Protein AF-A0A255SXJ7-F1 (afdb_monomer_lite)

Structure (mmCIF, N/CA/C/O backbone):
data_AF-A0A255SXJ7-F1
#
_entry.id   AF-A0A255SXJ7-F1
#
loop_
_atom_site.group_PDB
_atom_site.id
_atom_site.type_symbol
_atom_site.label_atom_id
_atom_site.label_alt_id
_atom_site.label_comp_id
_atom_site.label_asym_id
_atom_site.label_entity_id
_atom_site.label_seq_id
_atom_site.pdbx_PDB_ins_code
_atom_site.Cartn_x
_atom_site.Cartn_y
_atom_site.Cartn_z
_atom_site.occupancy
_atom_site.B_iso_or_equiv
_atom_site.auth_seq_id
_atom_site.auth_comp_id
_atom_site.auth_asym_id
_atom_site.auth_atom_id
_atom_site.pdbx_PDB_model_num
ATOM 1 N N . MET A 1 1 ? 4.543 40.334 19.270 1.00 39.47 1 MET A N 1
ATOM 2 C CA . MET A 1 1 ? 4.343 38.876 19.133 1.00 39.47 1 MET A CA 1
ATOM 3 C C . MET A 1 1 ? 3.896 38.627 17.706 1.00 39.47 1 MET A C 1
ATOM 5 O O . MET A 1 1 ? 2.857 39.149 17.328 1.00 39.47 1 MET A O 1
ATOM 9 N N . ALA A 1 2 ? 4.710 37.960 16.890 1.00 36.19 2 ALA A N 1
ATOM 10 C CA . ALA A 1 2 ? 4.327 37.641 15.519 1.00 36.19 2 ALA A CA 1
ATOM 11 C C . ALA A 1 2 ? 3.306 36.494 15.553 1.00 36.19 2 ALA A C 1
ATOM 13 O O . ALA A 1 2 ? 3.630 35.400 16.010 1.00 36.19 2 ALA A O 1
ATOM 14 N N . GLN A 1 3 ? 2.072 36.755 15.119 1.00 40.06 3 GLN A N 1
ATOM 15 C CA . GLN A 1 3 ? 1.114 35.699 14.805 1.00 40.06 3 GLN A CA 1
ATOM 16 C C . GLN A 1 3 ? 1.642 34.953 13.582 1.00 40.06 3 GLN A C 1
ATOM 18 O O . GLN A 1 3 ? 1.650 35.480 12.471 1.00 40.06 3 GLN A O 1
ATOM 23 N N . VAL A 1 4 ? 2.126 33.734 13.801 1.00 39.34 4 VAL A N 1
ATOM 24 C CA . VAL A 1 4 ? 2.419 32.799 12.719 1.00 39.34 4 VAL A CA 1
ATOM 25 C C . VAL A 1 4 ? 1.069 32.348 12.166 1.00 39.34 4 VAL A C 1
ATOM 27 O O . VAL A 1 4 ? 0.399 31.509 12.761 1.00 39.34 4 VAL A O 1
ATOM 30 N N . ASN A 1 5 ? 0.638 32.949 11.057 1.00 45.59 5 ASN A N 1
ATOM 31 C CA . ASN A 1 5 ? -0.471 32.428 10.264 1.00 45.59 5 ASN A CA 1
ATOM 32 C C . ASN A 1 5 ? 0.006 31.126 9.614 1.00 45.59 5 ASN A C 1
ATOM 34 O O . ASN A 1 5 ? 0.666 31.143 8.575 1.00 45.59 5 ASN A O 1
ATOM 38 N N . ILE A 1 6 ? -0.278 29.997 10.259 1.00 55.66 6 ILE A N 1
ATOM 39 C CA . ILE A 1 6 ? -0.079 28.683 9.655 1.00 55.66 6 ILE A CA 1
ATOM 40 C C . ILE A 1 6 ? -1.219 28.503 8.650 1.00 55.66 6 ILE A C 1
ATOM 42 O O . ILE A 1 6 ? -2.338 28.157 9.022 1.00 55.66 6 ILE A O 1
ATOM 46 N N . ASN A 1 7 ? -0.950 28.785 7.376 1.00 72.19 7 ASN A N 1
ATOM 47 C CA . ASN A 1 7 ? -1.835 28.368 6.294 1.00 72.19 7 ASN A CA 1
ATOM 48 C C . ASN A 1 7 ? -1.715 26.848 6.153 1.00 72.19 7 ASN A C 1
ATOM 50 O O . ASN A 1 7 ? -0.791 26.357 5.510 1.00 72.19 7 ASN A O 1
ATOM 54 N N . ILE A 1 8 ? -2.625 26.121 6.797 1.00 78.81 8 ILE A N 1
ATOM 55 C CA . ILE A 1 8 ? -2.770 24.670 6.648 1.00 78.81 8 ILE A CA 1
ATOM 56 C C . ILE A 1 8 ? -3.364 24.401 5.261 1.00 78.81 8 ILE A C 1
ATOM 58 O O . ILE A 1 8 ? -4.295 25.095 4.840 1.00 78.81 8 ILE A O 1
ATOM 62 N N . SER A 1 9 ? -2.827 23.421 4.536 1.00 87.62 9 SER A N 1
ATOM 63 C CA . SER A 1 9 ? -3.387 23.029 3.242 1.00 87.62 9 SER A CA 1
ATOM 64 C C . SER A 1 9 ? -4.771 22.384 3.399 1.00 87.62 9 SER A C 1
ATOM 66 O O . SER A 1 9 ? -5.121 21.844 4.449 1.00 87.62 9 SER A O 1
ATOM 68 N N . GLU A 1 10 ? -5.582 22.421 2.339 1.00 89.75 10 GLU A N 1
ATOM 69 C CA . GLU A 1 10 ? -6.912 21.796 2.362 1.00 89.75 10 GLU A CA 1
ATOM 70 C C . GLU A 1 10 ? -6.824 20.281 2.638 1.00 89.75 10 GLU A C 1
ATOM 72 O O . GLU A 1 10 ? -7.637 19.736 3.380 1.00 89.75 10 GLU A O 1
ATOM 77 N N . GLU A 1 11 ? -5.801 19.615 2.093 1.00 90.12 11 GLU A N 1
ATOM 78 C CA . GLU A 1 11 ? -5.538 18.188 2.317 1.00 90.12 11 GLU A CA 1
ATOM 79 C C . GLU A 1 11 ? -5.205 17.904 3.789 1.00 90.12 11 GLU A C 1
ATOM 81 O O . GLU A 1 11 ? -5.843 17.054 4.408 1.00 90.12 11 GLU A O 1
ATOM 86 N N . GLU A 1 12 ? -4.279 18.665 4.384 1.00 92.75 12 GLU A N 1
ATOM 87 C CA . GLU A 1 12 ? -3.900 18.519 5.798 1.00 92.75 12 GLU A CA 1
ATOM 88 C C . GLU A 1 12 ? -5.087 18.756 6.739 1.00 92.75 12 GLU A C 1
ATOM 90 O O . GLU A 1 12 ? -5.221 18.078 7.761 1.00 92.75 12 GLU A O 1
ATOM 95 N N . TYR A 1 13 ? -5.984 19.685 6.392 1.00 94.06 13 TYR A N 1
ATOM 96 C CA . TYR A 1 13 ? -7.222 19.882 7.139 1.00 94.06 13 TYR A CA 1
ATOM 97 C C . TYR A 1 13 ? -8.085 18.614 7.133 1.00 94.06 13 TYR A C 1
ATOM 99 O O . TYR A 1 13 ? -8.519 18.165 8.198 1.00 94.06 13 TYR A O 1
ATOM 107 N N . TYR A 1 14 ? -8.334 18.017 5.963 1.00 95.88 14 TYR A N 1
ATOM 108 C CA . TYR A 1 14 ? -9.152 16.805 5.879 1.00 95.88 14 TYR A CA 1
ATOM 109 C C . TYR A 1 14 ? -8.479 15.610 6.552 1.00 95.88 14 TYR A C 1
ATOM 111 O O . TYR A 1 14 ? -9.153 14.890 7.291 1.00 95.88 14 TYR A O 1
ATOM 119 N N . LEU A 1 15 ? -7.167 15.442 6.375 1.00 95.62 15 LEU A N 1
ATOM 120 C CA . LEU A 1 15 ? -6.373 14.425 7.060 1.00 95.62 15 LEU A CA 1
ATOM 121 C C . LEU A 1 15 ? -6.550 14.523 8.579 1.00 95.62 15 LEU A C 1
ATOM 123 O O . LEU A 1 15 ? -6.964 13.553 9.213 1.00 95.62 15 LEU A O 1
ATOM 127 N N . SER A 1 16 ? -6.352 15.717 9.143 1.00 95.06 16 SER A N 1
ATOM 128 C CA . SER A 1 16 ? -6.524 15.972 10.576 1.00 95.06 16 SER A CA 1
ATOM 129 C C . SER A 1 16 ? -7.945 15.657 11.063 1.00 95.06 16 SER A C 1
ATOM 131 O O . SER A 1 16 ? -8.131 15.129 12.162 1.00 95.06 16 SER A O 1
ATOM 133 N N . LYS A 1 17 ? -8.974 15.929 10.248 1.00 96.88 17 LYS A N 1
ATOM 134 C CA . LYS A 1 17 ? -10.364 15.600 10.599 1.00 96.88 17 LYS A CA 1
ATOM 135 C C . LYS A 1 17 ? -10.637 14.101 10.613 1.00 96.88 17 LYS A C 1
ATOM 137 O O . LYS A 1 17 ? -11.287 13.635 11.549 1.00 96.88 17 LYS A O 1
ATOM 142 N N . VAL A 1 18 ? -10.152 13.348 9.626 1.00 96.06 18 VAL A N 1
ATOM 143 C CA . VAL A 1 18 ? -10.314 11.883 9.617 1.00 96.06 18 VAL A CA 1
ATOM 144 C C . VAL A 1 18 ? -9.522 11.248 10.757 1.00 96.06 18 VAL A C 1
ATOM 146 O O . VAL A 1 18 ? -10.020 10.347 11.429 1.00 96.06 18 VAL A O 1
ATOM 149 N N . GLU A 1 19 ? -8.321 11.753 11.022 1.00 96.19 19 GLU A N 1
ATOM 150 C CA . GLU A 1 19 ? -7.498 11.321 12.146 1.00 96.19 19 GLU A CA 1
ATOM 151 C C . GLU A 1 19 ? -8.212 11.555 13.488 1.00 96.19 19 GLU A C 1
ATOM 153 O O . GLU A 1 19 ? -8.311 10.628 14.293 1.00 96.19 19 GLU A O 1
ATOM 158 N N . SER A 1 20 ? -8.800 12.740 13.699 1.00 94.44 20 SER A N 1
ATOM 159 C CA . SER A 1 20 ? -9.627 13.017 14.884 1.00 94.44 20 SER A CA 1
ATOM 160 C C . SER A 1 20 ? -10.764 12.008 15.019 1.00 94.44 20 SER A C 1
ATOM 162 O O . SER A 1 20 ? -10.975 11.473 16.103 1.00 94.44 20 SER A O 1
ATOM 164 N N . CYS A 1 21 ? -11.452 11.684 13.918 1.00 95.94 21 CYS A N 1
ATOM 165 C CA . CYS A 1 21 ? -12.527 10.693 13.944 1.00 95.94 21 CYS A CA 1
ATOM 166 C C . CYS A 1 21 ? -12.011 9.300 14.349 1.00 95.94 21 CYS A C 1
ATOM 168 O O . CYS A 1 21 ? -12.691 8.587 15.083 1.00 95.94 21 CYS A O 1
ATOM 170 N N . CYS A 1 22 ? -10.810 8.907 13.911 1.00 94.06 22 CYS A N 1
ATOM 171 C CA . CYS A 1 22 ? -10.194 7.642 14.322 1.00 94.06 22 CYS A CA 1
ATOM 172 C C . CYS A 1 22 ? -9.866 7.634 15.824 1.00 94.06 22 CYS A C 1
ATOM 174 O O . CYS A 1 22 ? -10.093 6.629 16.499 1.00 94.06 22 CYS A O 1
ATOM 176 N N . TYR A 1 23 ? -9.366 8.748 16.368 1.00 90.75 23 TYR A N 1
ATOM 177 C CA . TYR A 1 23 ? -9.108 8.867 17.805 1.00 90.75 23 TYR A CA 1
ATOM 178 C C . TYR A 1 23 ? -10.391 8.838 18.632 1.00 90.75 23 TYR A C 1
ATOM 180 O O . TYR A 1 23 ? -10.439 8.128 19.637 1.00 90.75 23 TYR A O 1
ATOM 188 N N . ASP A 1 24 ? -11.427 9.552 18.198 1.00 90.44 24 ASP A N 1
ATOM 189 C CA . ASP A 1 24 ? -12.731 9.561 18.859 1.00 90.44 24 ASP A CA 1
ATOM 190 C C . ASP A 1 24 ? -13.364 8.168 18.841 1.00 90.44 24 ASP A C 1
ATOM 192 O O . ASP A 1 24 ? -13.856 7.701 19.866 1.00 90.44 24 ASP A O 1
ATOM 196 N N . LEU A 1 25 ? -13.267 7.454 17.713 1.00 91.25 25 LEU A N 1
ATOM 197 C CA . LEU A 1 25 ? -13.711 6.067 17.602 1.00 91.25 25 LEU A CA 1
ATOM 198 C C . LEU A 1 25 ? -12.971 5.151 18.581 1.00 91.25 25 LEU A C 1
ATOM 200 O O . LEU A 1 25 ? -13.611 4.411 19.324 1.00 91.25 25 LEU A O 1
ATOM 204 N N . ARG A 1 26 ? -11.635 5.217 18.622 1.00 87.62 26 ARG A N 1
ATOM 205 C CA . ARG A 1 26 ? -10.829 4.441 19.575 1.00 87.62 26 ARG A CA 1
ATOM 206 C C . ARG A 1 26 ? -11.241 4.741 21.016 1.00 87.62 26 ARG A C 1
ATOM 208 O O . ARG A 1 26 ? -11.421 3.821 21.809 1.00 87.62 26 ARG A O 1
ATOM 215 N N . ASN A 1 27 ? -11.390 6.017 21.359 1.00 84.25 27 ASN A N 1
ATOM 216 C CA . ASN A 1 27 ? -11.753 6.428 22.710 1.00 84.25 27 ASN A CA 1
ATOM 217 C C . ASN A 1 27 ? -13.166 5.961 23.072 1.00 84.25 27 ASN A C 1
ATOM 219 O O . ASN A 1 27 ? -13.357 5.492 24.183 1.00 84.25 27 ASN A O 1
ATOM 223 N N . ALA A 1 28 ? -14.123 6.015 22.144 1.00 84.19 28 ALA A N 1
ATOM 224 C CA . ALA A 1 28 ? -15.479 5.519 22.367 1.00 84.19 28 ALA A CA 1
ATOM 225 C C . ALA A 1 28 ? -15.582 3.991 22.405 1.00 84.19 28 ALA A C 1
ATOM 227 O O . ALA A 1 28 ? -16.479 3.444 23.041 1.00 84.19 28 ALA A O 1
ATOM 228 N N . MET A 1 29 ? -14.649 3.281 21.766 1.00 80.81 29 MET A N 1
ATOM 229 C CA . MET A 1 29 ? -14.505 1.850 21.998 1.00 80.81 29 MET A CA 1
ATOM 230 C C . MET A 1 29 ? -14.054 1.593 23.434 1.00 80.81 29 MET A C 1
ATOM 232 O O . MET A 1 29 ? -14.675 0.768 24.087 1.00 80.81 29 MET A O 1
ATOM 236 N N . ILE A 1 30 ? -13.044 2.318 23.935 1.00 76.81 30 ILE A N 1
ATOM 237 C CA . ILE A 1 30 ? -12.480 2.150 25.287 1.00 76.81 30 ILE A CA 1
ATOM 238 C C . ILE A 1 30 ? -13.451 2.603 26.392 1.00 76.81 30 ILE A C 1
ATOM 240 O O . ILE A 1 30 ? -13.626 1.899 27.387 1.00 76.81 30 ILE A O 1
ATOM 244 N N . ASP A 1 31 ? -14.071 3.770 26.225 1.00 76.12 31 ASP A N 1
ATOM 245 C CA . ASP A 1 31 ? -15.026 4.381 27.146 1.00 76.12 31 ASP A CA 1
ATOM 246 C C . ASP A 1 31 ? -16.434 4.349 26.544 1.00 76.12 31 ASP A C 1
ATOM 248 O O . ASP A 1 31 ? -16.810 5.175 25.711 1.00 76.12 31 ASP A O 1
ATOM 252 N N . LEU A 1 32 ? -17.231 3.395 27.028 1.00 70.12 32 LEU A N 1
ATOM 253 C CA . LEU A 1 32 ? -18.594 3.131 26.565 1.00 70.12 32 LEU A CA 1
ATOM 254 C C . LEU A 1 32 ? -19.583 4.279 26.829 1.00 70.12 32 LEU A C 1
ATOM 256 O O . LEU A 1 32 ? -20.717 4.218 26.354 1.00 70.12 32 LEU A O 1
ATOM 260 N N . SER A 1 33 ? -19.200 5.297 27.608 1.00 75.19 33 SER A N 1
ATOM 261 C CA . SER A 1 33 ? -20.020 6.498 27.802 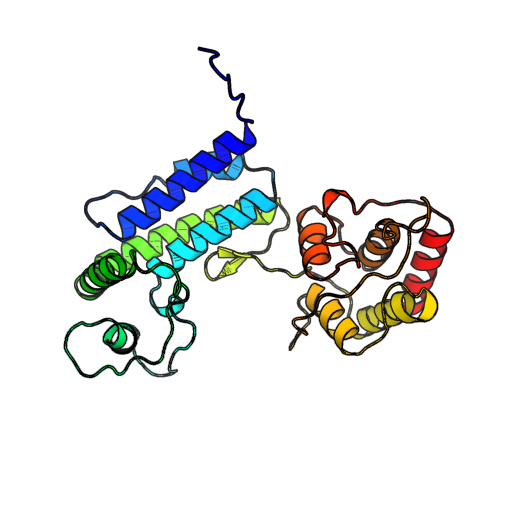1.00 75.19 33 SER A CA 1
ATOM 262 C C . SER A 1 33 ? -19.957 7.456 26.608 1.00 75.19 33 SER A C 1
ATOM 264 O O . SER A 1 33 ? -20.855 8.287 26.428 1.00 75.19 33 SER A O 1
ATOM 266 N N . LEU A 1 34 ? -18.923 7.334 25.772 1.00 80.62 34 LEU A N 1
ATOM 267 C CA . LEU A 1 34 ? -18.724 8.158 24.590 1.00 80.62 34 LEU A CA 1
ATOM 268 C C . LEU A 1 34 ? -19.456 7.567 23.381 1.00 80.62 34 LEU A C 1
ATOM 270 O O . LEU A 1 34 ? -19.680 6.363 23.264 1.00 80.62 34 LEU A O 1
ATOM 274 N N . LYS A 1 35 ? -19.841 8.441 22.449 1.00 86.12 35 LYS A N 1
ATOM 275 C CA . LYS A 1 35 ? -20.533 8.046 21.218 1.00 86.12 35 LYS A CA 1
ATOM 276 C C . LYS A 1 35 ? -19.546 7.827 20.083 1.00 86.12 35 LYS A C 1
ATOM 278 O O . LYS A 1 35 ? -18.540 8.523 19.979 1.00 86.12 35 LYS A O 1
ATOM 283 N N . PHE A 1 36 ? -19.900 6.915 19.186 1.00 88.00 36 PHE A N 1
ATOM 284 C CA . PHE A 1 36 ? -19.198 6.767 17.921 1.00 88.00 36 PHE A CA 1
ATOM 285 C C . PHE A 1 36 ? -19.374 8.001 17.039 1.00 88.00 36 PHE A C 1
ATOM 287 O O . PHE A 1 36 ? -20.466 8.583 17.028 1.00 88.00 36 PHE A O 1
ATOM 294 N N . PRO A 1 37 ? -18.333 8.392 16.282 1.00 92.88 37 PRO A N 1
ATOM 295 C CA . PRO A 1 37 ? -18.502 9.372 15.223 1.00 92.88 37 PRO A CA 1
ATOM 296 C C . PRO A 1 37 ? -19.541 8.884 14.207 1.00 92.88 37 PRO A C 1
ATOM 298 O O . PRO A 1 37 ? -19.803 7.691 14.072 1.00 92.88 37 PRO A O 1
ATOM 301 N N . GLU A 1 38 ? -20.150 9.801 13.467 1.00 92.75 38 GLU A N 1
ATOM 302 C CA . GLU A 1 38 ? -21.081 9.404 12.413 1.00 92.75 38 GLU A CA 1
ATOM 303 C C . GLU A 1 38 ? -20.323 8.874 11.187 1.00 92.75 38 GLU A C 1
ATOM 305 O O . GLU A 1 38 ? -19.352 9.484 10.732 1.00 92.75 38 GLU A O 1
ATOM 310 N N . ILE A 1 39 ? -20.813 7.786 10.582 1.00 93.62 39 ILE A N 1
ATOM 311 C CA . ILE A 1 39 ? -20.247 7.224 9.340 1.00 93.62 39 ILE A CA 1
ATOM 312 C C . ILE A 1 39 ? -20.224 8.268 8.211 1.00 93.62 39 ILE A C 1
ATOM 314 O O . ILE A 1 39 ? -19.245 8.367 7.475 1.00 93.62 39 ILE A O 1
ATOM 318 N N . SER A 1 40 ? -21.261 9.104 8.118 1.00 93.06 40 SER A N 1
ATOM 319 C CA . SER A 1 40 ? -21.360 10.218 7.160 1.00 93.06 40 SER A CA 1
ATOM 320 C C . SER A 1 40 ? -20.225 11.240 7.317 1.00 93.06 40 SER A C 1
ATOM 322 O O . SER A 1 40 ? -19.777 11.846 6.341 1.00 93.06 40 SER A O 1
ATOM 324 N N . THR A 1 41 ? -19.728 11.430 8.543 1.00 94.06 41 THR A N 1
ATOM 325 C CA . THR A 1 41 ? -18.611 12.334 8.834 1.00 94.06 41 THR A CA 1
ATOM 326 C C . THR A 1 41 ? -17.301 11.751 8.315 1.00 94.06 41 THR A C 1
ATOM 328 O O . THR A 1 41 ? -16.543 12.472 7.661 1.00 94.06 41 THR A O 1
ATOM 331 N N . PHE A 1 42 ? -17.068 10.451 8.529 1.00 95.06 42 PHE A N 1
ATOM 332 C CA . PHE A 1 42 ? -15.949 9.737 7.912 1.00 95.06 42 PHE A CA 1
ATOM 333 C C . PHE A 1 42 ? -16.017 9.819 6.386 1.00 95.06 42 PHE A C 1
ATOM 335 O O . PHE A 1 42 ? -15.037 10.210 5.757 1.00 95.06 42 PHE A O 1
ATOM 342 N N . GLU A 1 43 ? -17.178 9.526 5.797 1.00 94.06 43 GLU A N 1
ATOM 343 C CA . GLU A 1 43 ? -17.385 9.554 4.346 1.00 94.06 43 GLU A CA 1
ATOM 344 C C . GLU A 1 43 ? -17.039 10.918 3.751 1.00 94.06 43 GLU A C 1
ATOM 346 O O . GLU A 1 43 ? -16.221 11.007 2.833 1.00 94.06 43 GLU A O 1
ATOM 351 N N . ARG A 1 44 ? -17.585 11.995 4.326 1.00 94.12 44 ARG A N 1
ATOM 352 C CA . ARG A 1 44 ? -17.342 13.365 3.864 1.00 94.12 44 ARG A CA 1
ATOM 353 C C . ARG A 1 44 ? -15.857 13.707 3.792 1.00 94.12 44 ARG A C 1
ATOM 355 O O . ARG A 1 44 ? -15.445 14.355 2.834 1.00 94.12 44 ARG A O 1
ATOM 362 N N . TYR A 1 45 ? -15.078 13.343 4.810 1.00 95.19 45 TYR A N 1
ATOM 363 C CA . TYR A 1 45 ? -13.669 13.727 4.891 1.00 95.19 45 TYR A CA 1
ATOM 364 C C . TYR A 1 45 ? -12.751 12.762 4.140 1.00 95.19 45 TYR A C 1
ATOM 366 O O . TYR A 1 45 ? -11.858 13.214 3.428 1.00 95.19 45 TYR A O 1
ATOM 374 N N . MET A 1 46 ? -13.003 11.453 4.207 1.00 94.44 46 MET A N 1
ATOM 375 C CA . MET A 1 46 ? -12.211 10.467 3.470 1.00 94.44 46 MET A CA 1
ATOM 376 C C . MET A 1 46 ? -12.309 10.656 1.954 1.00 94.44 46 MET A C 1
ATOM 378 O O . MET A 1 46 ? -11.301 10.535 1.266 1.00 94.44 46 MET A O 1
ATOM 382 N N . LEU A 1 47 ? -13.486 11.016 1.427 1.00 93.12 47 LEU A N 1
ATOM 383 C CA . LEU A 1 47 ? -13.667 11.298 -0.004 1.00 93.12 47 LEU A CA 1
ATOM 384 C C . LEU A 1 47 ? -12.878 12.522 -0.494 1.00 93.12 47 LEU A C 1
ATOM 386 O O . LEU A 1 47 ? -12.740 12.723 -1.702 1.00 93.12 47 LEU A O 1
ATOM 390 N N . LYS A 1 48 ? -12.392 13.364 0.421 1.00 93.94 48 LYS A N 1
ATOM 391 C CA . LYS A 1 48 ? -11.590 14.543 0.091 1.00 93.94 48 LYS A CA 1
ATOM 392 C C . LYS A 1 48 ? -10.093 14.262 0.074 1.00 93.94 48 LYS A C 1
ATOM 394 O O . LYS A 1 48 ? -9.377 15.068 -0.513 1.00 93.94 48 LYS A O 1
ATOM 399 N N . LEU A 1 49 ? -9.651 13.132 0.632 1.00 93.00 49 LEU A N 1
ATOM 400 C CA . LEU A 1 49 ? -8.251 12.723 0.600 1.00 93.00 49 LEU A CA 1
ATOM 401 C C . LEU A 1 49 ? -7.834 12.355 -0.828 1.00 93.00 49 LEU A C 1
ATOM 403 O O . LEU A 1 49 ? -8.463 11.547 -1.521 1.00 93.00 49 LEU A O 1
ATOM 407 N N . LYS A 1 50 ? -6.748 12.968 -1.280 1.00 90.75 50 LYS A N 1
ATOM 408 C CA . LYS A 1 50 ? -6.145 12.759 -2.597 1.00 90.75 50 LYS A CA 1
ATOM 409 C C . LYS A 1 50 ? -4.832 12.002 -2.493 1.00 90.75 50 LYS A C 1
ATOM 411 O O . LYS A 1 50 ? -4.539 11.224 -3.403 1.00 90.75 50 LYS A O 1
ATOM 416 N N . SER A 1 51 ? -4.068 12.236 -1.427 1.00 91.25 51 SER A N 1
ATOM 417 C CA . SER A 1 51 ? -2.775 11.603 -1.179 1.00 91.25 51 SER A CA 1
ATOM 418 C C . SER A 1 51 ? -2.952 10.116 -0.868 1.00 91.25 51 SER A C 1
ATOM 420 O O . SER A 1 51 ? -3.672 9.732 0.052 1.00 91.25 51 SER A O 1
ATOM 422 N N . VAL A 1 52 ? -2.264 9.256 -1.626 1.00 91.50 52 VAL A N 1
ATOM 423 C CA . VAL A 1 52 ? -2.231 7.809 -1.346 1.00 91.50 52 VAL A CA 1
ATOM 424 C C . VAL A 1 52 ? -1.611 7.544 0.024 1.00 91.50 52 VAL A C 1
ATOM 426 O O . VAL A 1 52 ? -2.109 6.696 0.756 1.00 91.50 52 VAL A O 1
ATOM 429 N N . ASN A 1 53 ? -0.562 8.282 0.395 1.00 90.75 53 ASN A N 1
ATOM 430 C CA . ASN A 1 53 ? 0.110 8.101 1.682 1.00 90.75 53 ASN A CA 1
ATOM 431 C C . ASN A 1 53 ? -0.819 8.442 2.852 1.00 90.75 53 ASN A C 1
ATOM 433 O O . ASN A 1 53 ? -0.853 7.705 3.834 1.00 90.75 53 ASN A O 1
ATOM 437 N N . ASP A 1 54 ? -1.623 9.494 2.713 1.00 94.06 54 ASP A N 1
ATOM 438 C CA . ASP A 1 54 ? -2.569 9.932 3.741 1.00 94.06 54 ASP A CA 1
ATOM 439 C C . ASP A 1 54 ? -3.685 8.897 3.904 1.00 94.06 54 ASP A C 1
ATOM 441 O O . ASP A 1 54 ? -4.044 8.524 5.019 1.00 94.06 54 ASP A O 1
ATOM 445 N N . ILE A 1 55 ? -4.186 8.351 2.790 1.00 94.81 55 ILE A N 1
ATOM 446 C CA . ILE A 1 55 ? -5.174 7.268 2.811 1.00 94.81 55 ILE A CA 1
ATOM 447 C C . ILE A 1 55 ? -4.591 6.025 3.494 1.00 94.81 55 ILE A C 1
ATOM 449 O O . ILE A 1 55 ? -5.232 5.474 4.386 1.00 94.81 55 ILE A O 1
ATOM 453 N N . VAL A 1 56 ? -3.374 5.603 3.135 1.00 92.94 56 VAL A N 1
ATOM 454 C CA . VAL A 1 56 ? -2.692 4.453 3.759 1.00 92.94 56 VAL A CA 1
ATOM 455 C C . VAL A 1 56 ? -2.478 4.679 5.258 1.00 92.94 56 VAL A C 1
ATOM 457 O O . VAL A 1 56 ? -2.709 3.768 6.055 1.00 92.94 56 VAL A O 1
ATOM 460 N N . TYR A 1 57 ? -2.101 5.893 5.662 1.00 94.25 57 TYR A N 1
ATOM 461 C CA . TYR A 1 57 ? -1.982 6.272 7.069 1.00 94.25 57 TYR A CA 1
ATOM 462 C C . TYR A 1 57 ? -3.314 6.111 7.816 1.00 94.25 57 TYR A C 1
ATOM 464 O O . TYR A 1 57 ? -3.364 5.433 8.846 1.00 94.25 57 TYR A O 1
ATOM 472 N N . ILE A 1 58 ? -4.410 6.647 7.267 1.00 96.50 58 ILE A N 1
ATOM 473 C CA . ILE A 1 58 ? -5.752 6.492 7.843 1.00 96.50 58 ILE A CA 1
ATOM 474 C C . ILE A 1 58 ? -6.168 5.018 7.913 1.00 96.50 58 ILE A C 1
ATOM 476 O O . ILE A 1 58 ? -6.729 4.598 8.925 1.00 96.50 58 ILE A O 1
ATOM 480 N N . MET A 1 59 ? -5.868 4.206 6.893 1.00 96.50 59 MET A N 1
ATOM 481 C CA . MET A 1 59 ? -6.139 2.762 6.932 1.00 96.50 59 MET A CA 1
ATOM 482 C C . MET A 1 59 ? -5.407 2.085 8.093 1.00 96.50 59 MET A C 1
ATOM 484 O O . MET A 1 59 ? -5.991 1.252 8.782 1.00 96.50 59 MET A O 1
ATOM 488 N N . GLY A 1 60 ? -4.173 2.503 8.389 1.00 91.88 60 GLY A N 1
ATOM 489 C CA . GLY A 1 60 ? -3.437 2.058 9.572 1.00 91.88 60 GLY A CA 1
ATOM 490 C C . GLY A 1 60 ? -4.126 2.423 10.894 1.00 91.88 60 GLY A C 1
ATOM 491 O O . GLY A 1 60 ? -4.178 1.597 11.807 1.00 91.88 60 GLY A O 1
ATOM 492 N N . LEU A 1 61 ? -4.702 3.624 11.007 1.00 93.69 61 LEU A N 1
ATOM 493 C CA . LEU A 1 61 ? -5.473 4.028 12.193 1.00 93.69 61 LEU A CA 1
ATOM 494 C C . LEU A 1 61 ? -6.784 3.236 12.330 1.00 93.69 61 LEU A C 1
ATOM 496 O O . LEU A 1 61 ? -7.136 2.801 13.430 1.00 93.69 61 LEU A O 1
ATOM 500 N N . LEU A 1 62 ? -7.485 2.999 11.221 1.00 94.94 62 LEU A N 1
ATOM 501 C CA . LEU A 1 62 ? -8.706 2.194 11.199 1.00 94.94 62 LEU A CA 1
ATOM 502 C C . LEU A 1 62 ? -8.429 0.717 11.487 1.00 94.94 62 LEU A C 1
ATOM 504 O O . LEU A 1 62 ? -9.206 0.097 12.208 1.00 94.94 62 LEU A O 1
ATOM 508 N N . HIS A 1 63 ? -7.304 0.169 11.019 1.00 91.88 63 HIS A N 1
ATOM 509 C CA . HIS A 1 63 ? -6.861 -1.181 11.373 1.00 91.88 63 HIS A CA 1
ATOM 510 C C . HIS A 1 63 ? -6.694 -1.329 12.889 1.00 91.88 63 HIS A C 1
ATOM 512 O O . HIS A 1 63 ? -7.158 -2.306 13.473 1.00 91.88 63 HIS A O 1
ATOM 518 N N . ARG A 1 64 ? -6.114 -0.324 13.559 1.00 85.25 64 ARG A N 1
ATOM 519 C CA . ARG A 1 64 ? -6.008 -0.321 15.028 1.00 85.25 64 ARG A CA 1
ATOM 520 C C . ARG A 1 64 ? -7.387 -0.346 15.688 1.00 85.25 64 ARG A C 1
ATOM 522 O O . ARG A 1 64 ? -7.618 -1.175 16.562 1.00 85.25 64 ARG A O 1
ATOM 529 N N . CYS A 1 65 ? -8.323 0.491 15.234 1.00 88.25 65 CYS A N 1
ATOM 530 C CA . CYS A 1 65 ? -9.711 0.474 15.720 1.00 88.25 65 CYS A CA 1
ATOM 531 C C . CYS A 1 65 ? -10.393 -0.882 15.462 1.00 88.25 65 CYS A C 1
ATOM 533 O O . CYS A 1 65 ? -11.115 -1.403 16.308 1.00 88.25 65 CYS A O 1
ATOM 535 N N . TRP A 1 66 ? -10.122 -1.505 14.316 1.00 89.19 66 TRP A N 1
ATOM 536 C CA . TRP A 1 66 ? -10.639 -2.826 13.982 1.00 89.19 66 TRP A CA 1
ATOM 537 C C . TRP A 1 66 ? -10.099 -3.919 14.913 1.00 89.19 66 TRP A C 1
ATOM 539 O O . TRP A 1 66 ? -10.863 -4.800 15.304 1.00 89.19 66 TRP A O 1
ATOM 549 N N . CYS A 1 67 ? -8.832 -3.844 15.332 1.00 81.12 67 CYS A N 1
ATOM 550 C CA . CYS A 1 67 ? -8.270 -4.742 16.344 1.00 81.12 67 CYS A CA 1
ATOM 551 C C . CYS A 1 67 ? -8.937 -4.565 17.717 1.00 81.12 67 CYS A C 1
ATOM 553 O O . CYS A 1 67 ? -9.110 -5.549 18.432 1.00 81.12 67 CYS A O 1
ATOM 555 N N . PHE A 1 68 ? -9.384 -3.354 18.072 1.00 78.06 68 PHE A N 1
ATOM 556 C CA . PHE A 1 68 ? -10.250 -3.158 19.241 1.00 78.06 68 PHE A CA 1
ATOM 557 C C . PHE A 1 68 ? -11.630 -3.793 19.034 1.00 78.06 68 PHE A C 1
ATOM 559 O O . PHE A 1 68 ? -12.139 -4.451 19.924 1.00 78.06 68 PHE A O 1
ATOM 566 N N . ALA A 1 69 ? -12.244 -3.710 17.856 1.00 79.88 69 ALA A N 1
ATOM 567 C CA . ALA A 1 69 ? -13.496 -4.443 17.621 1.00 79.88 69 ALA A CA 1
ATOM 568 C C . ALA A 1 69 ? -13.307 -5.979 17.611 1.00 79.88 69 ALA A C 1
ATOM 570 O O . ALA A 1 69 ? -14.238 -6.718 17.944 1.00 79.88 69 ALA A O 1
ATOM 571 N N . ASN A 1 70 ? -12.098 -6.449 17.274 1.00 79.25 70 ASN A N 1
ATOM 572 C CA . ASN A 1 70 ? -11.733 -7.856 17.113 1.00 79.25 70 ASN A CA 1
ATOM 573 C C . ASN A 1 70 ? -10.489 -8.203 17.951 1.00 79.25 70 ASN A C 1
ATOM 575 O O . ASN A 1 70 ? -9.400 -8.393 17.396 1.00 79.25 70 ASN A O 1
ATOM 579 N N . PRO A 1 71 ? -10.640 -8.330 19.282 1.00 70.94 71 PRO A N 1
ATOM 580 C CA . PRO A 1 71 ? -9.520 -8.474 20.212 1.00 70.94 71 PRO A CA 1
ATOM 581 C C . PRO A 1 71 ? -8.521 -9.594 19.869 1.00 70.94 71 PRO A C 1
ATOM 583 O O . PRO A 1 71 ? -7.349 -9.528 20.237 1.00 70.94 71 PRO A O 1
ATOM 586 N N . ARG A 1 72 ? -8.970 -10.627 19.142 1.00 70.94 72 ARG A N 1
ATOM 587 C CA . ARG A 1 72 ? -8.138 -11.737 18.660 1.00 70.94 72 ARG A CA 1
ATOM 588 C C . ARG A 1 72 ? -6.917 -11.263 17.854 1.00 70.94 72 ARG A C 1
ATOM 590 O O . ARG A 1 72 ? -5.885 -11.925 17.838 1.00 70.94 72 ARG A O 1
ATOM 597 N N . TYR A 1 73 ? -7.013 -10.116 17.190 1.00 75.00 73 TYR A N 1
ATOM 598 C CA . TYR A 1 73 ? -5.956 -9.595 16.324 1.00 75.00 73 TYR A CA 1
ATOM 599 C C . TYR A 1 73 ? -4.987 -8.633 17.029 1.00 75.00 73 TYR A C 1
ATOM 601 O O . TYR A 1 73 ? -4.029 -8.182 16.396 1.00 75.00 73 TYR A O 1
ATOM 609 N N . LEU A 1 74 ? -5.181 -8.369 18.331 1.00 68.88 74 LEU A N 1
ATOM 610 C CA . LEU A 1 74 ? -4.285 -7.546 19.158 1.00 68.88 74 LEU A CA 1
ATOM 611 C C . LEU A 1 74 ? -2.949 -8.231 19.498 1.00 68.88 74 LEU A C 1
ATOM 613 O O . LEU A 1 74 ? -2.041 -7.563 19.989 1.00 68.88 74 LEU A O 1
ATOM 617 N N . PHE A 1 75 ? -2.804 -9.534 19.246 1.00 67.00 75 PHE A N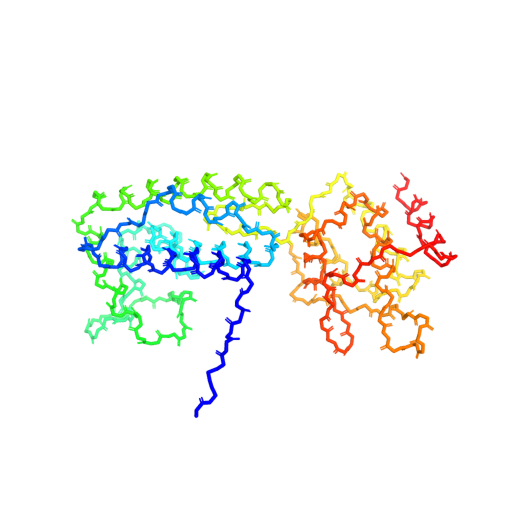 1
ATOM 618 C CA . PHE A 1 75 ? -1.643 -10.327 19.662 1.00 67.00 75 PHE A CA 1
ATOM 619 C C . PHE A 1 75 ? -0.942 -10.985 18.465 1.00 67.00 75 PHE A C 1
ATOM 621 O O . PHE A 1 75 ? -1.595 -11.395 17.504 1.00 67.00 75 PHE A O 1
ATOM 628 N N . ASP A 1 76 ? 0.388 -11.100 18.527 1.00 55.09 76 ASP A N 1
ATOM 629 C CA . ASP A 1 76 ? 1.213 -11.652 17.435 1.00 55.09 76 ASP A CA 1
ATOM 630 C C . ASP A 1 76 ? 1.197 -13.184 17.336 1.00 55.09 76 ASP A C 1
ATOM 632 O O . ASP A 1 76 ? 1.402 -13.743 16.259 1.00 55.09 76 ASP A O 1
ATOM 636 N N . ALA A 1 77 ? 0.931 -13.882 18.442 1.00 55.09 77 ALA A N 1
ATOM 637 C CA . ALA A 1 77 ? 0.917 -15.339 18.499 1.00 55.09 77 ALA A CA 1
ATOM 638 C C . ALA A 1 77 ? -0.355 -15.833 19.193 1.00 55.09 77 ALA A C 1
ATOM 640 O O . ALA A 1 77 ? -0.582 -15.551 20.370 1.00 55.09 77 ALA A O 1
ATOM 641 N N . MET A 1 78 ? -1.167 -16.593 18.456 1.00 60.06 78 MET A N 1
ATOM 642 C CA . MET A 1 78 ? -2.415 -17.170 18.951 1.00 60.06 78 MET A CA 1
ATOM 643 C C . MET A 1 78 ? -2.323 -18.701 18.935 1.00 60.06 78 MET A C 1
ATOM 645 O O . MET A 1 78 ? -2.113 -19.280 17.864 1.00 60.06 78 MET A O 1
ATOM 649 N N . PRO A 1 79 ? -2.509 -19.379 20.081 1.00 57.81 79 PRO A N 1
ATOM 650 C CA . PRO A 1 79 ? -2.847 -20.792 20.117 1.00 57.81 79 PRO A CA 1
ATOM 651 C C . PRO A 1 79 ? -4.059 -21.037 19.217 1.00 57.81 79 PRO A C 1
ATOM 653 O O . PRO A 1 79 ? -5.120 -20.430 19.385 1.00 57.81 79 PRO A O 1
ATOM 656 N N . LYS A 1 80 ? -3.885 -21.916 18.232 1.00 53.78 80 LYS A N 1
ATOM 657 C CA . LYS A 1 80 ? -5.012 -22.520 17.527 1.00 53.78 80 LYS A CA 1
ATOM 658 C C . LYS A 1 80 ? -5.741 -23.363 18.586 1.00 53.78 80 LYS A C 1
ATOM 660 O O . LYS A 1 80 ? -5.076 -23.958 19.424 1.00 53.78 80 LYS A O 1
ATOM 665 N N . ASP A 1 81 ? -7.070 -23.336 18.613 1.00 61.31 81 ASP A N 1
ATOM 666 C CA . ASP A 1 81 ? -7.916 -24.177 19.489 1.00 61.31 81 ASP A CA 1
ATOM 667 C C . ASP A 1 81 ? -8.311 -23.624 20.876 1.00 61.31 81 ASP A C 1
ATOM 669 O O . ASP A 1 81 ? -8.880 -24.358 21.682 1.00 61.31 81 ASP A O 1
ATOM 673 N N . ILE A 1 82 ? -8.122 -22.326 21.154 1.00 62.69 82 ILE A N 1
ATOM 674 C CA . ILE A 1 82 ? -8.696 -21.687 22.357 1.00 62.69 82 ILE A CA 1
ATOM 675 C C . ILE A 1 82 ? -9.839 -20.734 21.960 1.00 62.69 82 ILE A C 1
ATOM 677 O O . ILE A 1 82 ? -9.628 -19.885 21.091 1.00 62.69 82 ILE A O 1
ATOM 681 N N . PRO A 1 83 ? -11.036 -20.830 22.581 1.00 60.84 83 PRO A N 1
ATOM 682 C CA . PRO A 1 83 ? -12.116 -19.866 22.372 1.00 60.84 83 PRO A CA 1
ATOM 683 C C . PRO A 1 83 ? -11.660 -18.436 22.684 1.00 60.84 83 PRO A C 1
ATOM 685 O O . PRO A 1 83 ? -11.010 -18.219 23.708 1.00 60.84 83 PRO A O 1
ATOM 688 N N . ASP A 1 84 ? -12.054 -17.460 21.858 1.00 59.03 84 ASP A N 1
ATOM 689 C CA . ASP A 1 84 ? -11.595 -16.060 21.954 1.00 59.03 84 ASP A CA 1
ATOM 690 C C . ASP A 1 84 ? -11.726 -15.482 23.377 1.00 59.03 84 ASP A C 1
ATOM 692 O O . ASP A 1 84 ? -10.815 -14.817 23.866 1.00 59.03 84 ASP A O 1
ATOM 696 N N . ILE A 1 85 ? -12.809 -15.831 24.082 1.00 61.16 85 ILE A N 1
ATOM 697 C CA . ILE A 1 85 ? -13.090 -15.399 25.461 1.00 61.16 85 ILE A CA 1
ATOM 698 C C . ILE A 1 85 ? -12.017 -15.881 26.452 1.00 61.16 85 ILE A C 1
ATOM 700 O O . ILE A 1 85 ? -11.592 -15.103 27.301 1.00 61.16 85 ILE A O 1
ATOM 704 N N . GLN A 1 86 ? -11.570 -17.138 26.349 1.00 62.00 86 GLN A N 1
ATOM 705 C CA . GLN A 1 86 ? -10.579 -17.733 27.262 1.00 62.00 86 GLN A CA 1
ATOM 706 C C . GLN A 1 86 ? -9.144 -17.392 26.853 1.00 62.00 86 GLN A C 1
ATOM 708 O O . GLN A 1 86 ? -8.245 -17.302 27.689 1.00 62.00 86 GLN A O 1
ATOM 713 N N . LEU A 1 87 ? -8.924 -17.209 25.554 1.00 61.00 87 LEU A N 1
ATOM 714 C CA . LEU A 1 87 ? -7.613 -16.963 24.980 1.00 61.00 87 LEU A CA 1
ATOM 715 C C . LEU A 1 87 ? -7.033 -15.630 25.446 1.00 61.00 87 LEU A C 1
ATOM 717 O O . LEU A 1 87 ? -5.874 -15.546 25.849 1.00 61.00 87 LEU A O 1
ATOM 721 N N . ILE A 1 88 ? -7.853 -14.591 25.448 1.00 60.88 88 ILE A N 1
ATOM 722 C CA . ILE A 1 88 ? -7.401 -13.259 25.829 1.00 60.88 88 ILE A CA 1
ATOM 723 C C . ILE A 1 88 ? -7.183 -13.172 27.343 1.00 60.88 88 ILE A C 1
ATOM 725 O O . ILE A 1 88 ? -6.214 -12.548 27.758 1.00 60.88 88 ILE A O 1
ATOM 729 N N . ASP A 1 89 ? -7.971 -13.865 28.172 1.00 64.06 89 ASP A N 1
ATOM 730 C CA . ASP A 1 89 ? -7.702 -13.959 29.617 1.00 64.06 89 ASP A CA 1
ATOM 731 C C . ASP A 1 89 ? -6.329 -14.589 29.899 1.00 64.06 89 ASP A C 1
ATOM 733 O O . ASP A 1 89 ? -5.573 -14.109 30.749 1.00 64.06 89 ASP A O 1
ATOM 737 N N . ILE A 1 90 ? -5.963 -15.626 29.138 1.00 65.75 90 ILE A N 1
ATOM 738 C CA . ILE A 1 90 ? -4.643 -16.262 29.220 1.00 65.75 90 ILE A CA 1
ATOM 739 C C . ILE A 1 90 ? -3.548 -15.276 28.799 1.00 65.75 90 ILE A C 1
ATOM 741 O O . ILE A 1 90 ? -2.558 -15.132 29.517 1.00 65.75 90 ILE A O 1
ATOM 745 N N . LEU A 1 91 ? -3.718 -14.571 27.680 1.00 63.06 91 LEU A N 1
ATOM 746 C CA . LEU A 1 91 ? -2.731 -13.615 27.166 1.00 63.06 91 LEU A CA 1
ATOM 747 C C . LEU A 1 91 ? -2.557 -12.401 28.088 1.00 63.06 91 LEU A C 1
ATOM 749 O O . LEU A 1 91 ? -1.434 -11.992 28.383 1.00 63.06 91 LEU A O 1
ATOM 753 N N . LEU A 1 92 ? -3.659 -11.882 28.625 1.00 64.00 92 LEU A N 1
ATOM 754 C CA . LEU A 1 92 ? -3.679 -10.730 29.516 1.00 64.00 92 LEU A CA 1
ATOM 755 C C . LEU A 1 92 ? -3.271 -11.065 30.960 1.00 64.00 92 LEU A C 1
ATOM 757 O O . LEU A 1 92 ? -2.911 -10.156 31.710 1.00 64.00 92 LEU A O 1
ATOM 761 N N . SER A 1 93 ? -3.237 -12.348 31.352 1.00 67.19 93 SER A N 1
ATOM 762 C CA . SER A 1 93 ? -2.723 -12.786 32.665 1.00 67.19 93 SER A CA 1
ATOM 763 C C . SER A 1 93 ? -1.277 -12.338 32.930 1.00 67.19 93 SER A C 1
ATOM 765 O O . SER A 1 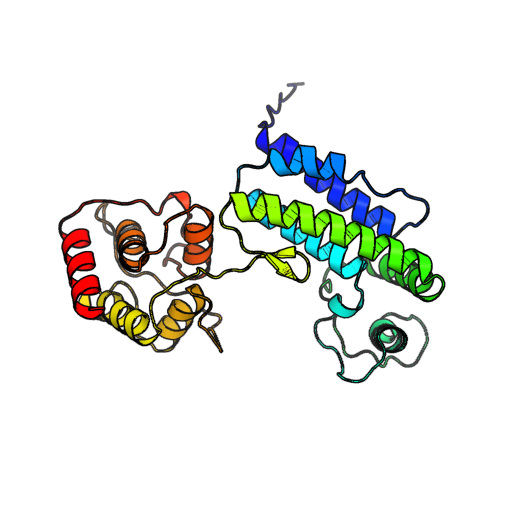93 ? -0.889 -12.166 34.083 1.00 67.19 93 SER A O 1
ATOM 767 N N . LYS A 1 94 ? -0.484 -12.078 31.875 1.00 63.06 94 LYS A N 1
ATOM 768 C CA . LYS A 1 94 ? 0.869 -11.497 31.974 1.00 63.06 94 LYS A CA 1
ATOM 769 C C . LYS A 1 94 ? 0.859 -10.085 32.583 1.00 63.06 94 LYS A C 1
ATOM 771 O O . LYS A 1 94 ? 1.834 -9.705 33.228 1.00 63.06 94 LYS A O 1
ATOM 776 N N . TYR A 1 95 ? -0.226 -9.329 32.398 1.00 61.88 95 TYR A N 1
ATOM 777 C CA . TYR A 1 95 ? -0.375 -7.940 32.850 1.00 61.88 95 TYR A CA 1
ATOM 778 C C . TYR A 1 95 ? -1.181 -7.800 34.150 1.00 61.88 95 TYR A C 1
ATOM 780 O O . TYR A 1 95 ? -1.383 -6.682 34.624 1.00 61.88 95 TYR A O 1
ATOM 788 N N . GLN A 1 96 ? -1.645 -8.904 34.745 1.00 61.97 96 GLN A N 1
ATOM 789 C CA . GLN A 1 96 ? -2.332 -8.854 36.034 1.00 61.97 96 GLN A CA 1
ATOM 790 C C . GLN A 1 96 ? -1.318 -8.668 37.181 1.00 61.97 96 GLN A C 1
ATOM 792 O O . GLN A 1 96 ? -0.274 -9.329 37.189 1.00 61.97 96 GLN A O 1
ATOM 797 N N . PRO A 1 97 ? -1.600 -7.773 38.151 1.00 56.44 97 PRO A N 1
ATOM 798 C CA . PRO A 1 97 ? -0.715 -7.552 39.296 1.00 56.44 97 PRO A CA 1
ATOM 799 C C . PRO A 1 97 ? -0.624 -8.780 40.218 1.00 56.44 97 PRO A C 1
ATOM 801 O O . PRO A 1 97 ? 0.417 -8.989 40.837 1.00 56.44 97 PRO A O 1
ATOM 804 N N . GLU A 1 98 ? -1.661 -9.625 40.249 1.00 56.34 98 GLU A N 1
ATOM 805 C CA . GLU A 1 98 ? -1.770 -10.816 41.099 1.00 56.34 98 GLU A CA 1
ATOM 806 C C . GLU A 1 98 ? -2.238 -12.025 40.261 1.00 56.34 98 GLU A C 1
ATOM 808 O O . GLU A 1 98 ? -3.183 -11.899 39.485 1.00 56.34 98 GLU A O 1
ATOM 813 N N . GLY A 1 99 ? -1.575 -13.188 40.387 1.00 56.12 99 GLY A N 1
ATOM 814 C CA . GLY A 1 99 ? -1.950 -14.441 39.704 1.00 56.12 99 GLY A CA 1
ATOM 815 C C . GLY A 1 99 ? -0.808 -15.179 38.983 1.00 56.12 99 GLY A C 1
ATOM 816 O O . GLY A 1 99 ? 0.305 -14.671 38.834 1.00 56.12 99 GLY A O 1
ATOM 817 N N . VAL A 1 100 ? -1.081 -16.411 38.527 1.00 52.25 100 VAL A N 1
ATOM 818 C CA . VAL A 1 100 ? -0.135 -17.210 37.722 1.00 52.25 100 VAL A CA 1
ATOM 819 C C . VAL A 1 100 ? -0.083 -16.640 36.304 1.00 52.25 100 VAL A C 1
ATOM 821 O O . VAL A 1 100 ? -1.042 -16.767 35.544 1.00 52.25 100 VAL A O 1
ATOM 824 N N . ARG A 1 101 ? 1.049 -16.035 35.938 1.00 57.38 101 ARG A N 1
ATOM 825 C CA . ARG A 1 101 ? 1.294 -15.470 34.603 1.00 57.38 101 ARG A CA 1
ATOM 826 C C . ARG A 1 101 ? 1.458 -16.600 33.586 1.00 57.38 101 ARG A C 1
ATOM 828 O O . ARG A 1 101 ? 2.485 -17.272 33.581 1.00 57.38 101 ARG A O 1
ATOM 835 N N . LYS A 1 102 ? 0.445 -16.824 32.746 1.00 56.34 102 LYS A N 1
ATOM 836 C CA . LYS A 1 102 ? 0.440 -17.886 31.719 1.00 56.34 102 LYS A CA 1
ATOM 837 C C . LYS A 1 102 ? 0.545 -17.353 30.285 1.00 56.34 102 LYS A C 1
ATOM 839 O O . LYS A 1 102 ? 0.738 -18.138 29.363 1.00 56.34 102 LYS A O 1
ATOM 844 N N . GLY A 1 103 ? 0.409 -16.041 30.087 1.00 55.66 103 GLY A N 1
ATOM 845 C CA . GLY A 1 103 ? 0.400 -15.414 28.765 1.00 55.66 103 GLY A CA 1
ATOM 846 C C . GLY A 1 103 ? 1.779 -15.377 28.106 1.00 55.66 103 GLY A C 1
ATOM 847 O O . GLY A 1 103 ? 2.713 -14.801 28.660 1.00 55.66 103 GLY A O 1
ATOM 848 N N . VAL A 1 104 ? 1.887 -15.963 26.909 1.00 54.53 104 VAL A N 1
ATOM 849 C CA . VAL A 1 104 ? 3.110 -15.963 26.077 1.00 54.53 104 VAL A CA 1
ATOM 850 C C . VAL A 1 104 ? 3.014 -14.975 24.905 1.00 54.53 104 VAL A C 1
ATOM 852 O O . VAL A 1 104 ? 4.022 -14.658 24.282 1.00 54.53 104 VAL A O 1
ATOM 855 N N . GLY A 1 105 ? 1.813 -14.473 24.594 1.00 54.06 105 GLY A N 1
ATOM 856 C CA . GLY A 1 105 ? 1.617 -13.517 23.507 1.00 54.06 105 GLY A CA 1
ATOM 857 C C . GLY A 1 105 ? 2.040 -12.106 23.897 1.00 54.06 105 GLY A C 1
ATOM 858 O O . GLY A 1 105 ? 1.814 -11.640 25.015 1.00 54.06 105 GLY A O 1
ATOM 859 N N . VAL A 1 106 ? 2.669 -11.438 22.942 1.00 56.25 106 VAL A N 1
ATOM 860 C CA . VAL A 1 106 ? 3.027 -10.025 22.985 1.00 56.25 106 VAL A CA 1
ATOM 861 C C . VAL A 1 106 ? 1.868 -9.254 22.349 1.00 56.25 106 VAL A C 1
ATOM 863 O O . VAL A 1 106 ? 1.414 -9.615 21.259 1.00 56.25 106 VAL A O 1
ATOM 866 N N . LEU A 1 107 ? 1.332 -8.249 23.054 1.00 58.31 107 LEU A N 1
ATOM 867 C CA . LEU A 1 107 ? 0.442 -7.265 22.432 1.00 58.31 107 LEU A CA 1
ATOM 868 C C . LEU A 1 107 ? 1.218 -6.621 21.280 1.00 58.31 107 LEU A C 1
ATOM 870 O O . LEU A 1 107 ? 2.336 -6.162 21.498 1.00 58.31 107 LEU A O 1
ATOM 874 N N . LYS A 1 108 ? 0.622 -6.523 20.089 1.00 58.69 108 LYS A N 1
ATOM 875 C CA . LYS A 1 108 ? 1.217 -5.800 18.948 1.00 58.69 108 LYS A CA 1
ATOM 876 C C . LYS A 1 108 ? 1.594 -4.354 19.290 1.00 58.69 108 LYS A C 1
ATOM 878 O O . LYS A 1 108 ? 2.445 -3.760 18.640 1.00 58.69 108 LYS A O 1
ATOM 883 N N . GLU A 1 109 ? 0.963 -3.796 20.325 1.00 52.16 109 GLU A N 1
ATOM 884 C CA . GLU A 1 109 ? 1.258 -2.486 20.911 1.00 52.16 109 GLU A CA 1
ATOM 885 C C . GLU A 1 109 ? 2.354 -2.498 21.999 1.00 52.16 109 GLU A C 1
ATOM 887 O O . GLU A 1 109 ? 2.472 -1.508 22.723 1.00 52.16 109 GLU A O 1
ATOM 892 N N . GLU A 1 110 ? 3.155 -3.564 22.180 1.00 46.44 110 GLU A N 1
ATOM 893 C CA . GLU A 1 110 ? 4.262 -3.565 23.156 1.00 46.44 110 GLU A CA 1
ATOM 894 C C . GLU A 1 110 ? 5.333 -2.527 22.774 1.00 46.44 110 GLU A C 1
ATOM 896 O O . GLU A 1 110 ? 6.352 -2.857 22.182 1.00 46.44 110 GLU A O 1
ATOM 901 N N . LEU A 1 111 ? 5.083 -1.268 23.157 1.00 42.97 111 LEU A N 1
ATOM 902 C CA . LEU A 1 111 ? 6.041 -0.210 23.474 1.00 42.97 111 LEU A CA 1
ATOM 903 C C . LEU A 1 111 ? 5.425 0.981 24.252 1.00 42.97 111 LEU A C 1
ATOM 905 O O . LEU A 1 111 ? 6.203 1.742 24.822 1.00 42.97 111 LEU A O 1
ATOM 909 N N . ASP A 1 112 ? 4.095 1.140 24.392 1.00 45.22 112 ASP A N 1
ATOM 910 C CA . ASP A 1 112 ? 3.527 2.297 25.124 1.00 45.22 112 ASP A CA 1
ATOM 911 C C . ASP A 1 112 ? 2.822 1.918 26.444 1.00 45.22 112 ASP A C 1
ATOM 913 O O . ASP A 1 112 ? 1.620 1.658 26.521 1.00 45.22 112 ASP A O 1
ATOM 917 N N . ARG A 1 113 ? 3.606 1.882 27.531 1.00 48.47 113 ARG A N 1
ATOM 918 C CA . ARG A 1 113 ? 3.244 1.375 28.875 1.00 48.47 113 ARG A CA 1
ATOM 919 C C . ARG A 1 113 ? 2.056 2.072 29.578 1.00 48.47 113 ARG A C 1
ATOM 921 O O . ARG A 1 113 ? 1.739 1.682 30.700 1.00 48.47 113 ARG A O 1
ATOM 928 N N . LYS A 1 114 ? 1.382 3.062 28.978 1.00 54.12 114 LYS A N 1
ATOM 929 C CA . LYS A 1 114 ? 0.230 3.765 29.588 1.00 54.12 114 LYS A CA 1
ATOM 930 C C . LYS A 1 114 ? -1.146 3.265 29.132 1.00 54.12 114 LYS A C 1
ATOM 932 O O . LYS A 1 114 ? -2.084 3.329 29.924 1.00 54.12 114 LYS A O 1
ATOM 937 N N . ASN A 1 115 ? -1.280 2.726 27.920 1.00 54.75 115 ASN A N 1
ATOM 938 C CA . ASN A 1 115 ? -2.595 2.342 27.378 1.00 54.75 115 ASN A CA 1
ATOM 939 C C . ASN A 1 115 ? -3.090 0.984 27.897 1.00 54.75 115 ASN A C 1
ATOM 941 O O . ASN A 1 115 ? -4.294 0.745 27.952 1.00 54.75 115 ASN A O 1
ATOM 945 N N . ASN A 1 116 ? -2.187 0.127 28.380 1.00 58.09 116 ASN A N 1
ATOM 946 C CA . ASN A 1 116 ? -2.505 -1.249 28.771 1.00 58.09 116 ASN A CA 1
ATOM 947 C C . ASN A 1 116 ? -3.633 -1.354 29.814 1.00 58.09 116 ASN A C 1
ATOM 949 O O . ASN A 1 116 ? -4.480 -2.230 29.698 1.00 58.09 116 ASN A O 1
ATOM 953 N N . ILE A 1 117 ? -3.701 -0.460 30.808 1.00 62.25 117 ILE A N 1
ATOM 954 C CA . ILE A 1 117 ? -4.743 -0.521 31.856 1.00 62.25 117 ILE A CA 1
ATOM 955 C C . ILE A 1 117 ? -6.136 -0.220 31.283 1.00 62.25 117 ILE A C 1
ATOM 957 O O . ILE A 1 117 ? -7.111 -0.871 31.658 1.00 62.25 117 ILE A O 1
ATOM 961 N N . LEU A 1 118 ? -6.232 0.734 30.356 1.00 63.06 118 LEU A N 1
ATOM 962 C CA . LEU A 1 118 ? -7.498 1.106 29.723 1.00 63.06 118 LEU A CA 1
ATOM 963 C C . LEU A 1 118 ? -7.989 0.007 28.777 1.00 63.06 118 LEU A C 1
ATOM 965 O O . LEU A 1 118 ? -9.164 -0.345 28.811 1.00 63.06 118 LEU A O 1
ATOM 969 N N . ILE A 1 119 ? -7.077 -0.600 28.013 1.00 63.34 119 ILE A N 1
ATOM 970 C CA . ILE A 1 119 ? -7.380 -1.744 27.141 1.00 63.34 119 ILE A CA 1
ATOM 971 C C . ILE A 1 119 ? -7.885 -2.935 27.970 1.00 63.34 119 ILE A C 1
ATOM 973 O O . ILE A 1 119 ? -8.862 -3.583 27.602 1.00 63.34 119 ILE A O 1
ATOM 977 N N . MET A 1 120 ? -7.277 -3.187 29.133 1.00 65.88 120 MET A N 1
ATOM 978 C CA . MET A 1 120 ? -7.724 -4.224 30.072 1.00 65.88 120 MET A CA 1
ATOM 979 C C . MET A 1 120 ? -9.129 -3.954 30.629 1.00 65.88 120 MET A C 1
ATOM 981 O O . MET A 1 120 ? -9.940 -4.875 30.729 1.00 65.88 120 MET A O 1
ATOM 985 N N . ALA A 1 121 ? -9.418 -2.709 31.022 1.00 65.69 121 ALA A N 1
ATOM 986 C CA . ALA A 1 121 ? -10.725 -2.319 31.553 1.00 65.69 121 ALA A CA 1
ATOM 987 C C . ALA A 1 121 ? -11.823 -2.448 30.489 1.00 65.69 121 ALA A C 1
ATOM 989 O O . ALA A 1 121 ? -12.870 -3.045 30.744 1.00 65.69 121 ALA A O 1
ATOM 990 N N . TRP A 1 122 ? -11.536 -1.963 29.283 1.00 70.44 122 TRP A N 1
ATOM 991 C CA . TRP A 1 122 ? -12.392 -2.121 28.120 1.00 70.44 122 TRP A CA 1
ATOM 992 C C . TRP A 1 122 ? -12.690 -3.595 27.820 1.00 70.44 122 TRP A C 1
ATOM 994 O O . TRP A 1 122 ? -13.851 -3.975 27.680 1.00 70.44 122 TRP A O 1
ATOM 1004 N N . TYR A 1 123 ? -11.663 -4.447 27.783 1.00 69.88 123 TYR A N 1
ATOM 1005 C CA . TYR A 1 123 ? -11.837 -5.861 27.457 1.00 69.88 123 TYR A CA 1
ATOM 1006 C C . TYR A 1 123 ? -12.737 -6.587 28.467 1.00 69.88 123 TYR A C 1
ATOM 1008 O O . TYR A 1 123 ? -13.620 -7.356 28.084 1.00 69.88 123 TYR A O 1
ATOM 1016 N N . ARG A 1 124 ? -12.583 -6.291 29.764 1.00 68.94 124 ARG A N 1
ATOM 1017 C CA . ARG A 1 124 ? -13.472 -6.829 30.807 1.00 68.94 124 ARG A CA 1
ATOM 1018 C C . ARG A 1 124 ? -14.926 -6.414 30.579 1.00 68.94 124 ARG A C 1
ATOM 1020 O O . ARG A 1 124 ? -15.823 -7.240 30.731 1.00 68.94 124 ARG A O 1
ATOM 1027 N N . ALA A 1 125 ? -15.165 -5.166 30.177 1.00 67.69 125 ALA A N 1
ATOM 1028 C CA . ALA A 1 125 ? -16.504 -4.694 29.830 1.00 67.69 125 ALA A CA 1
ATOM 1029 C C . ALA A 1 125 ? -17.045 -5.373 28.555 1.00 67.69 125 ALA A C 1
ATOM 1031 O O . ALA A 1 125 ? -18.218 -5.745 28.506 1.00 67.69 125 ALA A O 1
ATOM 1032 N N . TYR A 1 126 ? -16.187 -5.598 27.555 1.00 69.25 126 TYR A N 1
ATOM 1033 C CA . TYR A 1 126 ? -16.515 -6.310 26.318 1.00 69.25 126 TYR A CA 1
ATOM 1034 C C . TYR A 1 126 ? -16.943 -7.763 26.585 1.00 69.25 126 TYR A C 1
ATOM 1036 O O . TYR A 1 126 ? -17.986 -8.191 26.092 1.00 69.25 126 TYR A O 1
ATOM 1044 N N . GLN A 1 127 ? -16.199 -8.506 27.418 1.00 67.94 127 GLN A N 1
ATOM 1045 C CA . GLN A 1 127 ? -16.549 -9.879 27.820 1.00 67.94 127 GLN A CA 1
ATOM 1046 C C . GLN A 1 127 ? -17.892 -9.954 28.552 1.00 67.94 127 GLN A C 1
ATOM 1048 O O . GLN A 1 127 ? -18.661 -10.892 28.350 1.00 67.94 127 GLN A O 1
ATOM 1053 N N . GLN A 1 128 ? -18.177 -8.975 29.411 1.00 67.44 128 GLN A N 1
ATOM 1054 C CA . GLN A 1 128 ? -19.398 -8.958 30.216 1.00 67.44 128 GLN A CA 1
ATOM 1055 C C . GLN A 1 128 ? -20.642 -8.576 29.404 1.00 67.44 128 GLN A C 1
ATOM 1057 O O . GLN A 1 128 ? -21.758 -8.849 29.845 1.00 67.44 128 GLN A O 1
ATOM 1062 N N . ASN A 1 129 ? -20.480 -7.953 28.230 1.00 64.56 129 ASN A N 1
ATOM 1063 C CA . ASN A 1 129 ? -21.584 -7.300 27.533 1.00 64.56 129 ASN A CA 1
ATOM 1064 C C . ASN A 1 129 ? -21.554 -7.543 26.014 1.00 64.56 129 ASN A C 1
ATOM 1066 O O . ASN A 1 129 ? -21.388 -6.622 25.216 1.00 64.56 129 ASN A O 1
ATOM 1070 N N . GLY A 1 130 ? -21.776 -8.794 25.594 1.00 62.91 130 GLY A N 1
ATOM 1071 C CA . GLY A 1 130 ? -21.698 -9.232 24.189 1.00 62.91 130 GLY A CA 1
ATOM 1072 C C . GLY A 1 130 ? -22.534 -8.435 23.168 1.00 62.91 130 GLY A C 1
ATOM 1073 O O . GLY A 1 130 ? -22.231 -8.465 21.981 1.00 62.91 130 GLY A O 1
ATOM 1074 N N . LYS A 1 131 ? -23.539 -7.652 23.588 1.00 61.66 131 LYS A N 1
ATOM 1075 C CA . LYS A 1 131 ? -24.259 -6.713 22.699 1.00 61.66 131 LYS A CA 1
ATOM 1076 C C . LYS A 1 131 ? -23.391 -5.533 22.239 1.00 61.66 131 LYS A C 1
ATOM 1078 O O . LYS A 1 131 ? -23.556 -5.059 21.119 1.00 61.66 131 LYS A O 1
ATOM 1083 N N . VAL A 1 132 ? -22.465 -5.079 23.084 1.00 65.75 132 VAL A N 1
ATOM 1084 C CA . VAL A 1 132 ? -21.517 -3.992 22.786 1.00 65.75 132 VAL A CA 1
ATOM 1085 C C . VAL A 1 132 ? -20.549 -4.429 21.683 1.00 65.75 132 VAL A C 1
ATOM 1087 O O . VAL A 1 132 ? -20.332 -3.697 20.723 1.00 65.75 132 VAL A O 1
ATOM 1090 N N . SER A 1 133 ? -20.074 -5.676 21.748 1.00 70.44 133 SER A N 1
ATOM 1091 C CA . SER A 1 133 ? -19.256 -6.305 20.701 1.00 70.44 133 SER A CA 1
ATOM 1092 C C . SER A 1 133 ? -19.930 -6.290 19.320 1.00 70.44 133 SER A C 1
ATOM 1094 O O . SER A 1 133 ? -19.314 -5.899 18.325 1.00 70.44 133 SER A O 1
ATOM 1096 N N . VAL A 1 134 ? -21.219 -6.644 19.252 1.00 76.62 134 VAL A N 1
ATOM 1097 C CA . VAL A 1 134 ? -21.981 -6.672 17.990 1.00 76.62 134 VAL A CA 1
ATOM 1098 C C . VAL A 1 134 ? -22.149 -5.271 17.394 1.00 76.62 134 VAL A C 1
ATOM 1100 O O . VAL A 1 134 ? -22.025 -5.090 16.184 1.00 76.62 134 VAL A O 1
ATOM 1103 N N . ALA A 1 135 ? -22.390 -4.255 18.226 1.00 79.06 135 ALA A N 1
ATOM 1104 C CA . ALA A 1 135 ? -22.493 -2.876 17.751 1.00 79.06 135 ALA A CA 1
ATOM 1105 C C . ALA A 1 135 ? -21.162 -2.371 17.163 1.00 79.06 135 ALA A C 1
ATOM 1107 O O . ALA A 1 135 ? -21.155 -1.675 16.149 1.00 79.06 135 ALA A O 1
ATOM 1108 N N . PHE A 1 136 ? -20.037 -2.753 17.772 1.00 85.12 136 PHE A N 1
ATOM 1109 C CA . PHE A 1 136 ? -18.702 -2.318 17.355 1.00 85.12 136 PHE A CA 1
ATOM 1110 C C . PHE A 1 136 ? -18.299 -2.950 16.027 1.00 85.12 136 PHE A C 1
ATOM 1112 O O . PHE A 1 136 ? -17.856 -2.255 15.117 1.00 85.12 136 PHE A O 1
ATOM 1119 N N . THR A 1 137 ? -18.503 -4.260 15.905 1.00 82.19 137 THR A N 1
ATOM 1120 C CA . THR A 1 137 ? -18.252 -5.011 14.667 1.00 82.19 137 THR A CA 1
ATOM 1121 C C . THR A 1 137 ? -19.118 -4.488 13.523 1.00 82.19 137 THR A C 1
ATOM 1123 O O . THR A 1 137 ? -18.578 -4.118 12.486 1.00 82.19 137 THR A O 1
ATOM 1126 N N . THR A 1 138 ? -20.422 -4.296 13.754 1.00 88.44 138 THR A N 1
ATOM 1127 C CA . THR A 1 138 ? -21.341 -3.718 12.754 1.00 88.44 138 THR A CA 1
ATOM 1128 C C . THR A 1 138 ? -20.892 -2.329 12.289 1.00 88.44 138 THR A C 1
ATOM 1130 O O . THR A 1 138 ? -20.938 -2.019 11.099 1.00 88.44 138 THR A O 1
ATOM 1133 N N . TYR A 1 139 ? -20.455 -1.473 13.217 1.00 92.31 139 TYR A N 1
ATOM 1134 C CA . TYR A 1 139 ? -19.952 -0.141 12.883 1.00 92.31 139 TYR A CA 1
ATOM 1135 C C . TYR A 1 139 ? -18.663 -0.215 12.045 1.00 92.31 139 TYR A C 1
ATOM 1137 O O . TYR A 1 139 ? -18.527 0.490 11.042 1.00 92.31 139 TYR A O 1
ATOM 1145 N N . MET A 1 140 ? -17.735 -1.106 12.408 1.00 93.25 140 MET A N 1
ATOM 1146 C CA . MET A 1 140 ? -16.501 -1.316 11.647 1.00 93.25 140 MET A CA 1
ATOM 1147 C C . MET A 1 140 ? -16.755 -1.888 10.250 1.00 93.25 140 MET A C 1
ATOM 1149 O O . MET A 1 140 ? -16.066 -1.483 9.318 1.00 93.25 140 MET A O 1
ATOM 1153 N N . ASP A 1 141 ? -17.754 -2.752 10.070 1.00 92.38 141 ASP A N 1
ATOM 1154 C CA . ASP A 1 141 ? -18.130 -3.282 8.752 1.00 92.38 141 ASP A CA 1
ATOM 1155 C C . ASP A 1 141 ? -18.647 -2.174 7.821 1.00 92.38 141 ASP A C 1
ATOM 1157 O O . ASP A 1 141 ? -18.303 -2.125 6.635 1.00 92.38 141 ASP A O 1
ATOM 1161 N N . GLN A 1 142 ? -19.423 -1.227 8.361 1.00 94.38 142 GLN A N 1
ATOM 1162 C CA . GLN A 1 142 ? -19.874 -0.052 7.608 1.00 94.38 142 GLN A CA 1
ATOM 1163 C C . GLN A 1 142 ? -18.697 0.840 7.197 1.00 94.38 142 GLN A C 1
ATOM 1165 O O . GLN A 1 142 ? -18.606 1.242 6.033 1.00 94.38 142 GLN A O 1
ATOM 1170 N N . LEU A 1 143 ? -17.762 1.106 8.118 1.00 95.44 143 LEU A N 1
ATOM 1171 C CA . LEU A 1 143 ? -16.533 1.836 7.796 1.00 95.44 143 LEU A CA 1
ATOM 1172 C C . LEU A 1 143 ? -15.670 1.099 6.774 1.00 95.44 143 LEU A C 1
ATOM 1174 O O . LEU A 1 143 ? -15.080 1.744 5.912 1.00 95.44 143 LEU A O 1
ATOM 1178 N N . TYR A 1 144 ? -15.601 -0.230 6.840 1.00 95.31 144 TYR A N 1
ATOM 1179 C CA . TYR A 1 144 ? -14.822 -1.029 5.900 1.00 95.31 144 TYR A CA 1
ATOM 1180 C C . TYR A 1 144 ? -15.389 -0.908 4.486 1.00 95.31 144 TYR A C 1
ATOM 1182 O O . TYR A 1 144 ? -14.647 -0.623 3.550 1.00 95.31 144 TYR A O 1
ATOM 1190 N N . SER A 1 145 ? -16.714 -0.996 4.335 1.00 93.81 145 SER A N 1
ATOM 1191 C CA . SER A 1 145 ? -17.393 -0.775 3.051 1.00 93.81 145 SER A CA 1
ATOM 1192 C C . SER A 1 145 ? -17.090 0.606 2.456 1.00 93.81 145 SER A C 1
ATOM 1194 O O . SER A 1 145 ? -16.789 0.729 1.265 1.00 93.81 145 SER A O 1
ATOM 1196 N N . LEU A 1 146 ? -17.110 1.653 3.286 1.00 94.25 146 LEU A N 1
ATOM 1197 C CA . LEU A 1 146 ? -16.720 3.004 2.880 1.00 94.25 146 LEU A CA 1
ATOM 1198 C C . LEU A 1 146 ? -15.239 3.072 2.469 1.00 94.25 146 LEU A C 1
ATOM 1200 O O . LEU A 1 146 ? -14.915 3.593 1.400 1.00 94.25 146 LEU A O 1
ATOM 1204 N N . ALA A 1 147 ? -14.345 2.532 3.297 1.00 95.19 147 ALA A N 1
ATOM 1205 C CA . ALA A 1 147 ? -12.909 2.533 3.052 1.00 95.19 147 ALA A CA 1
ATOM 1206 C C . ALA A 1 147 ? -12.545 1.792 1.760 1.00 95.19 147 ALA A C 1
ATOM 1208 O O . ALA A 1 147 ? -11.726 2.292 0.990 1.00 95.19 147 ALA A O 1
ATOM 1209 N N . CYS A 1 148 ? -13.205 0.665 1.470 1.00 94.19 148 CYS A N 1
ATOM 1210 C CA . CYS A 1 148 ? -13.055 -0.066 0.215 1.00 94.19 148 CYS A CA 1
ATOM 1211 C C . CYS A 1 148 ? -13.376 0.807 -1.000 1.00 94.19 148 CYS A C 1
ATOM 1213 O O . CYS A 1 148 ? -12.610 0.797 -1.959 1.00 94.19 148 CYS A O 1
ATOM 1215 N N . LYS A 1 149 ? -14.455 1.601 -0.965 1.00 91.88 149 LYS A N 1
ATOM 1216 C CA . LYS A 1 149 ? -14.811 2.504 -2.077 1.00 91.88 149 LYS A CA 1
ATOM 1217 C C . LYS A 1 149 ? -13.736 3.565 -2.313 1.00 91.88 149 LYS A C 1
ATOM 1219 O O . LYS A 1 149 ? -13.339 3.796 -3.454 1.00 91.88 149 LYS A O 1
ATOM 1224 N N . VAL A 1 150 ? -13.251 4.191 -1.238 1.00 92.62 150 VAL A N 1
ATOM 1225 C CA . VAL A 1 150 ? -12.201 5.221 -1.316 1.00 92.62 150 VAL A CA 1
ATOM 1226 C C . VAL A 1 150 ? -10.896 4.620 -1.837 1.00 92.62 150 VAL A C 1
ATOM 1228 O O . VAL A 1 150 ? -10.314 5.154 -2.778 1.00 92.62 150 VAL A O 1
ATOM 1231 N N . CYS A 1 151 ? -10.475 3.480 -1.290 1.00 93.44 151 CYS A N 1
ATOM 1232 C CA . CYS A 1 151 ? -9.243 2.800 -1.686 1.00 93.44 151 CYS A CA 1
ATOM 1233 C C . CYS A 1 151 ? -9.297 2.297 -3.134 1.00 93.44 151 CYS A C 1
ATOM 1235 O O . CYS A 1 151 ? -8.347 2.517 -3.885 1.00 93.44 151 CYS A O 1
ATOM 1237 N N . TYR A 1 152 ? -10.428 1.726 -3.562 1.00 91.00 152 TYR A N 1
ATOM 1238 C CA . TYR A 1 152 ? -10.628 1.279 -4.943 1.00 91.00 152 TYR A CA 1
ATOM 1239 C C . TYR A 1 152 ? -10.460 2.427 -5.946 1.00 91.00 152 TYR A C 1
ATOM 1241 O O . TYR A 1 152 ? -9.804 2.260 -6.965 1.00 91.00 152 TYR A O 1
ATOM 1249 N N . SER A 1 153 ? -10.955 3.631 -5.628 1.00 89.19 153 SER A N 1
ATOM 1250 C CA . SER A 1 153 ? -10.791 4.813 -6.494 1.00 89.19 153 SER A CA 1
ATOM 1251 C C . SER A 1 153 ? -9.341 5.304 -6.650 1.00 89.19 153 SER A C 1
ATOM 1253 O O . SER A 1 153 ? -9.082 6.232 -7.419 1.00 89.19 153 SER A O 1
ATOM 1255 N N . LYS A 1 154 ? -8.405 4.726 -5.889 1.00 88.81 154 LYS A N 1
ATOM 1256 C CA . LYS A 1 154 ? -6.982 5.083 -5.837 1.00 88.81 154 LYS A CA 1
ATOM 1257 C C . LYS A 1 154 ? -6.063 3.899 -6.146 1.00 88.81 154 LYS A C 1
ATOM 1259 O O . LYS A 1 154 ? -4.869 3.984 -5.857 1.00 88.81 154 LYS A O 1
ATOM 1264 N N . ASP A 1 155 ? -6.615 2.806 -6.672 1.00 88.88 155 ASP A N 1
ATOM 1265 C CA . ASP A 1 155 ? -5.894 1.557 -6.945 1.00 88.88 155 ASP A CA 1
ATOM 1266 C C . ASP A 1 155 ? -5.194 0.988 -5.700 1.00 88.88 155 ASP A C 1
ATOM 1268 O O . ASP A 1 155 ? -4.107 0.409 -5.771 1.00 88.88 155 ASP A O 1
ATOM 1272 N N . ILE A 1 156 ? -5.804 1.186 -4.527 1.00 91.00 156 ILE A N 1
ATOM 1273 C CA . ILE A 1 156 ? -5.357 0.627 -3.251 1.00 91.00 156 ILE A CA 1
ATOM 1274 C C . ILE A 1 156 ? -6.237 -0.582 -2.942 1.00 91.00 156 ILE A C 1
ATOM 1276 O O . ILE A 1 156 ? -7.449 -0.460 -2.756 1.00 91.00 156 ILE A O 1
ATOM 1280 N N . ARG A 1 157 ? -5.622 -1.760 -2.837 1.00 87.81 157 ARG A N 1
ATOM 1281 C CA . ARG A 1 157 ? -6.314 -2.982 -2.425 1.00 87.81 157 ARG A CA 1
ATOM 1282 C C . ARG A 1 157 ? -6.289 -3.104 -0.907 1.00 87.81 157 ARG A C 1
ATOM 1284 O O . ARG A 1 157 ? -5.226 -3.041 -0.292 1.00 87.81 157 ARG A O 1
ATOM 1291 N N . LEU A 1 158 ? -7.461 -3.303 -0.313 1.00 90.19 158 LEU A N 1
ATOM 1292 C CA . LEU A 1 158 ? -7.597 -3.614 1.106 1.00 90.19 158 LEU A CA 1
ATOM 1293 C C . LEU A 1 158 ? -7.819 -5.111 1.297 1.00 90.19 158 LEU A C 1
ATOM 1295 O O . LEU A 1 158 ? -8.658 -5.720 0.638 1.00 90.19 158 LEU A O 1
ATOM 1299 N N . GLN A 1 159 ? -7.079 -5.683 2.233 1.00 87.62 159 GLN A N 1
ATOM 1300 C CA . GLN A 1 159 ? -7.344 -6.978 2.838 1.00 87.62 159 GLN A CA 1
ATOM 1301 C C . GLN A 1 159 ? -8.260 -6.790 4.060 1.00 87.62 159 GLN A C 1
ATOM 1303 O O . GLN A 1 159 ? -8.659 -5.669 4.405 1.00 87.62 159 GLN A O 1
ATOM 1308 N N . ASN A 1 160 ? -8.625 -7.893 4.714 1.00 84.69 160 ASN A N 1
ATOM 1309 C CA . ASN A 1 160 ? -9.473 -7.852 5.903 1.00 84.69 160 ASN A CA 1
ATOM 1310 C C . ASN A 1 160 ? -8.871 -6.962 6.999 1.00 84.69 160 ASN A C 1
ATOM 1312 O O . ASN A 1 160 ? -7.658 -6.929 7.207 1.00 84.69 160 ASN A O 1
ATOM 1316 N N . GLY A 1 161 ? -9.744 -6.245 7.708 1.00 88.56 161 GLY A N 1
ATOM 1317 C CA . GLY A 1 161 ? -9.342 -5.392 8.820 1.00 88.56 161 GLY A CA 1
ATOM 1318 C C . GLY A 1 161 ? -8.580 -4.136 8.405 1.00 88.56 161 GLY A C 1
ATOM 1319 O O . GLY A 1 161 ? -7.759 -3.672 9.179 1.00 88.56 161 GLY A O 1
ATOM 1320 N N . PHE A 1 162 ? -8.851 -3.561 7.229 1.00 93.69 162 PHE A N 1
ATOM 1321 C CA . PHE A 1 162 ? -8.220 -2.320 6.736 1.00 93.69 162 PHE A CA 1
ATOM 1322 C C . PHE A 1 162 ? -6.713 -2.437 6.436 1.00 93.69 162 PHE A C 1
ATOM 1324 O O . PHE A 1 162 ? -6.023 -1.427 6.313 1.00 93.69 162 PHE A O 1
ATOM 1331 N N . VAL A 1 163 ? -6.181 -3.652 6.288 1.00 89.12 163 VAL A N 1
ATOM 1332 C CA . VAL A 1 163 ? -4.771 -3.858 5.924 1.00 89.12 163 VAL A CA 1
ATOM 1333 C C . VAL A 1 163 ? -4.583 -3.554 4.439 1.00 89.12 163 VAL A C 1
ATOM 1335 O O . VAL A 1 163 ? -5.222 -4.171 3.591 1.00 89.12 163 VAL A O 1
ATOM 1338 N N . VAL A 1 164 ? -3.707 -2.608 4.108 1.00 89.19 164 VAL A N 1
ATOM 1339 C CA . VAL A 1 164 ? -3.371 -2.286 2.715 1.00 89.19 164 VAL A CA 1
ATOM 1340 C C . VAL A 1 164 ? -2.475 -3.380 2.138 1.00 89.19 164 VAL A C 1
ATOM 1342 O O . VAL A 1 164 ? -1.470 -3.742 2.745 1.00 89.19 164 VAL A O 1
ATOM 1345 N N . SER A 1 165 ? -2.825 -3.891 0.957 1.00 86.69 165 SER A N 1
ATOM 1346 C CA . SER A 1 165 ? -1.964 -4.810 0.215 1.00 86.69 165 SER A CA 1
ATOM 1347 C C . SER A 1 165 ? -0.759 -4.048 -0.327 1.00 86.69 165 SER A C 1
ATOM 1349 O O . SER A 1 165 ? -0.910 -3.082 -1.075 1.00 86.69 165 SER A O 1
ATOM 1351 N N . ASP A 1 166 ? 0.443 -4.496 0.023 1.00 85.50 166 ASP A N 1
ATOM 1352 C CA . ASP A 1 166 ? 1.694 -3.950 -0.510 1.00 85.50 166 ASP A CA 1
ATOM 1353 C C . ASP A 1 166 ? 2.180 -4.769 -1.713 1.00 85.50 166 ASP A C 1
ATOM 1355 O O . ASP A 1 166 ? 3.356 -5.110 -1.822 1.00 85.50 166 ASP A O 1
ATOM 1359 N N . THR A 1 167 ? 1.245 -5.102 -2.601 1.00 88.56 167 THR A N 1
ATOM 1360 C CA . THR A 1 167 ? 1.463 -5.902 -3.807 1.00 88.56 167 THR A CA 1
ATOM 1361 C C . THR A 1 167 ? 0.764 -5.263 -5.007 1.00 88.56 167 THR A C 1
ATOM 1363 O O . THR A 1 167 ? -0.164 -4.467 -4.859 1.00 88.56 167 THR A O 1
ATOM 1366 N N . ILE A 1 168 ? 1.247 -5.583 -6.202 1.00 90.56 168 ILE A N 1
ATOM 1367 C CA . ILE A 1 168 ? 0.781 -5.094 -7.497 1.00 90.56 168 ILE A CA 1
ATOM 1368 C C . ILE A 1 168 ? 0.181 -6.273 -8.246 1.00 90.56 168 ILE A C 1
ATOM 1370 O O . ILE A 1 168 ? 0.834 -7.293 -8.433 1.00 90.56 168 ILE A O 1
ATOM 1374 N N . GLU A 1 169 ? -1.050 -6.133 -8.718 1.00 85.69 169 GLU A N 1
ATOM 1375 C CA . GLU A 1 169 ? -1.658 -7.177 -9.535 1.00 85.69 169 GLU A CA 1
ATOM 1376 C C . GLU A 1 169 ? -0.977 -7.260 -10.901 1.00 85.69 169 GLU A C 1
ATOM 1378 O O . GLU A 1 169 ? -0.677 -6.252 -11.543 1.00 85.69 169 GLU A O 1
ATOM 1383 N N . THR A 1 170 ? -0.735 -8.484 -11.359 1.00 87.00 170 THR A N 1
ATOM 1384 C CA . THR A 1 170 ? -0.191 -8.736 -12.689 1.00 87.00 170 THR A CA 1
ATOM 1385 C C . THR A 1 170 ? -0.873 -9.926 -13.334 1.00 87.00 170 THR A C 1
ATOM 1387 O O . THR A 1 170 ? -1.253 -10.895 -12.680 1.00 87.00 170 THR A O 1
ATOM 1390 N N . THR A 1 171 ? -1.015 -9.845 -14.651 1.00 87.62 171 THR A N 1
ATOM 1391 C CA . THR A 1 171 ? -1.483 -10.945 -15.497 1.00 87.62 171 THR A CA 1
ATOM 1392 C C . THR A 1 171 ? -0.327 -11.790 -16.030 1.00 87.62 171 THR A C 1
ATOM 1394 O O . THR A 1 171 ? -0.562 -12.806 -16.684 1.00 87.62 171 THR A O 1
ATOM 1397 N N . LEU A 1 172 ? 0.924 -11.383 -15.778 1.00 90.25 172 LEU A N 1
ATOM 1398 C CA . LEU A 1 172 ? 2.100 -12.106 -16.242 1.00 90.25 172 LEU A CA 1
ATOM 1399 C C . LEU A 1 172 ? 2.368 -13.345 -15.372 1.00 90.25 172 LEU A C 1
ATOM 1401 O O . LEU A 1 172 ? 2.474 -13.227 -14.151 1.00 90.25 172 LEU A O 1
ATOM 1405 N N . PRO A 1 173 ? 2.553 -14.527 -15.988 1.00 91.44 173 PRO A N 1
ATOM 1406 C CA . PRO A 1 173 ? 3.036 -15.716 -15.299 1.00 91.44 173 PRO A CA 1
ATOM 1407 C C . PRO A 1 173 ? 4.404 -15.512 -14.630 1.00 91.44 173 PRO A C 1
ATOM 1409 O O . PRO A 1 173 ? 5.241 -14.736 -15.102 1.00 91.44 173 PRO A O 1
ATOM 1412 N N . VAL A 1 174 ? 4.658 -16.277 -13.562 1.00 91.88 174 VAL A N 1
ATOM 1413 C CA . VAL A 1 174 ? 5.903 -16.212 -12.773 1.00 91.88 174 VAL A CA 1
ATOM 1414 C C . VAL A 1 174 ? 7.150 -16.396 -13.643 1.00 91.88 174 VAL A C 1
ATOM 1416 O O . VAL A 1 174 ? 8.131 -15.682 -13.452 1.00 91.88 174 VAL A O 1
ATOM 1419 N N . ASP A 1 175 ? 7.134 -17.301 -14.625 1.00 93.50 175 ASP A N 1
ATOM 1420 C CA . ASP A 1 175 ? 8.282 -17.529 -15.508 1.00 93.50 175 ASP A CA 1
ATOM 1421 C C . ASP A 1 175 ? 8.624 -16.288 -16.348 1.00 93.50 175 ASP A C 1
ATOM 1423 O O . ASP A 1 175 ? 9.802 -15.974 -16.517 1.00 93.50 175 ASP A O 1
ATOM 1427 N N . LYS A 1 176 ? 7.619 -15.525 -16.802 1.00 94.75 176 LYS A N 1
ATOM 1428 C CA . LYS A 1 176 ? 7.828 -14.270 -17.542 1.00 94.75 176 LYS A CA 1
ATOM 1429 C C . LYS A 1 176 ? 8.435 -13.190 -16.650 1.00 94.75 176 LYS A C 1
ATOM 1431 O O . LYS A 1 176 ? 9.372 -12.510 -17.064 1.00 94.75 176 LYS A O 1
ATOM 1436 N N . LEU A 1 177 ? 7.966 -13.075 -15.409 1.00 95.00 177 LEU A N 1
ATOM 1437 C CA . LEU A 1 177 ? 8.543 -12.153 -14.427 1.00 95.00 177 LEU A CA 1
ATOM 1438 C C . LEU A 1 177 ? 10.002 -12.509 -14.115 1.00 95.00 177 LEU A C 1
ATOM 1440 O O . LEU A 1 177 ? 10.862 -11.632 -14.098 1.00 95.00 177 LEU A O 1
ATOM 1444 N N . VAL A 1 178 ? 10.308 -13.797 -13.943 1.00 95.00 178 VAL A N 1
ATOM 1445 C CA . VAL A 1 178 ? 11.680 -14.273 -13.713 1.00 95.00 178 VAL A CA 1
ATOM 1446 C C . VAL A 1 178 ? 12.585 -13.982 -14.915 1.00 95.00 178 VAL A C 1
ATOM 1448 O O . VAL A 1 178 ? 13.710 -13.518 -14.731 1.00 95.00 178 VAL A O 1
ATOM 1451 N N . LYS A 1 179 ? 12.110 -14.192 -16.149 1.00 96.62 179 LYS A N 1
ATOM 1452 C CA . LYS A 1 179 ? 12.873 -13.830 -17.355 1.00 96.62 179 LYS A CA 1
ATOM 1453 C C . LYS A 1 179 ? 13.166 -12.330 -17.404 1.00 96.62 179 LYS A C 1
ATOM 1455 O O . LYS A 1 179 ? 14.312 -11.948 -17.625 1.00 96.62 179 LYS A O 1
ATOM 1460 N N . ALA A 1 180 ? 12.171 -11.486 -17.131 1.00 96.94 180 ALA A N 1
ATOM 1461 C CA . ALA A 1 180 ? 12.367 -10.040 -17.067 1.00 96.94 180 ALA A CA 1
ATOM 1462 C C . ALA A 1 180 ? 13.363 -9.626 -15.973 1.00 96.94 180 ALA A C 1
ATOM 1464 O O . ALA A 1 180 ? 14.213 -8.771 -16.224 1.00 96.94 180 ALA A O 1
ATOM 1465 N N . PHE A 1 181 ? 13.303 -10.266 -14.797 1.00 96.56 181 PHE A N 1
ATOM 1466 C CA . PHE A 1 181 ? 14.279 -10.072 -13.725 1.00 96.56 181 PHE A CA 1
ATOM 1467 C C . PHE A 1 181 ? 15.706 -10.305 -14.212 1.00 96.56 181 PHE A C 1
ATOM 1469 O O . PHE A 1 181 ? 16.570 -9.450 -14.014 1.00 96.56 181 PHE A O 1
ATOM 1476 N N . TYR A 1 182 ? 15.960 -11.418 -14.901 1.00 97.62 182 TYR A N 1
ATOM 1477 C CA . TYR A 1 182 ? 17.294 -11.707 -15.425 1.00 97.62 182 TYR A CA 1
ATOM 1478 C C . TYR A 1 182 ? 17.739 -10.738 -16.521 1.00 97.62 182 TYR A C 1
ATOM 1480 O O . TYR A 1 182 ? 18.922 -10.415 -16.580 1.00 97.62 182 TYR A O 1
ATOM 1488 N N . VAL A 1 183 ? 16.821 -10.200 -17.331 1.00 97.25 183 VAL A N 1
ATOM 1489 C CA . VAL A 1 183 ? 17.167 -9.138 -18.289 1.00 97.25 183 VAL A CA 1
ATOM 1490 C C . VAL A 1 183 ? 17.717 -7.921 -17.551 1.00 97.25 183 VAL A C 1
ATOM 1492 O O . VAL A 1 183 ? 18.873 -7.554 -17.759 1.00 97.25 183 VAL A O 1
ATOM 1495 N N . PHE A 1 184 ? 16.938 -7.296 -16.662 1.00 96.12 184 PHE A N 1
ATOM 1496 C CA . PHE A 1 184 ? 17.392 -6.039 -16.062 1.00 96.12 184 PHE A CA 1
ATOM 1497 C C . PHE A 1 184 ? 18.534 -6.227 -15.053 1.00 96.12 184 PHE A C 1
ATOM 1499 O O . PHE A 1 184 ? 19.368 -5.331 -14.926 1.00 96.12 184 PHE A O 1
ATOM 1506 N N . SER A 1 185 ? 18.613 -7.369 -14.362 1.00 96.19 185 SER A N 1
ATOM 1507 C CA . SER A 1 185 ? 19.702 -7.649 -13.415 1.00 96.19 185 SER A CA 1
ATOM 1508 C C . SER A 1 185 ? 21.002 -8.044 -14.123 1.00 96.19 185 SER A C 1
ATOM 1510 O O . SER A 1 185 ? 22.023 -7.399 -13.910 1.00 96.19 185 SER A O 1
ATOM 1512 N N . GLN A 1 186 ? 20.987 -9.042 -15.014 1.00 94.69 186 GLN A N 1
ATOM 1513 C CA . GLN A 1 186 ? 22.215 -9.588 -15.607 1.00 94.69 186 GLN A CA 1
ATOM 1514 C C . GLN A 1 186 ? 22.675 -8.829 -16.851 1.00 94.69 186 GLN A C 1
ATOM 1516 O O . GLN A 1 186 ? 23.870 -8.591 -17.006 1.00 94.69 186 GLN A O 1
ATOM 1521 N N . GLN A 1 187 ? 21.757 -8.449 -17.746 1.00 92.94 187 GLN A N 1
ATOM 1522 C CA . GLN A 1 187 ? 22.137 -7.794 -19.006 1.00 92.94 187 GLN A CA 1
ATOM 1523 C C . GLN A 1 187 ? 22.354 -6.289 -18.827 1.00 92.94 187 GLN A C 1
ATOM 1525 O O . GLN A 1 187 ? 23.245 -5.714 -19.446 1.00 92.94 187 GLN A O 1
ATOM 1530 N N . PHE A 1 188 ? 21.550 -5.649 -17.971 1.00 92.31 188 PHE A N 1
ATOM 1531 C CA . PHE A 1 188 ? 21.598 -4.198 -17.755 1.00 92.31 188 PHE A CA 1
ATOM 1532 C C . PHE A 1 188 ? 22.213 -3.787 -16.415 1.00 92.31 188 PHE A C 1
ATOM 1534 O O . PHE A 1 188 ? 22.357 -2.588 -16.175 1.00 92.31 188 PHE A O 1
ATOM 1541 N N . GLY A 1 189 ? 22.570 -4.737 -15.543 1.00 91.38 189 GLY A N 1
ATOM 1542 C CA . GLY A 1 189 ? 23.236 -4.447 -14.271 1.00 91.38 189 GLY A CA 1
ATOM 1543 C C . GLY A 1 189 ? 22.418 -3.562 -13.328 1.00 91.38 189 GLY A C 1
ATOM 1544 O O . GLY A 1 189 ? 22.994 -2.824 -12.534 1.00 91.38 189 GLY A O 1
ATOM 1545 N N . CYS A 1 190 ? 21.083 -3.572 -13.434 1.00 93.06 190 CYS A N 1
ATOM 1546 C CA . CYS A 1 190 ? 20.230 -2.687 -12.640 1.00 93.06 190 CYS A CA 1
ATOM 1547 C C . CYS A 1 190 ? 20.168 -3.081 -11.160 1.00 93.06 190 CYS A C 1
ATOM 1549 O O . CYS A 1 190 ? 19.878 -2.232 -10.321 1.00 93.06 190 CYS A O 1
ATOM 1551 N N . CYS A 1 191 ? 20.444 -4.343 -10.841 1.00 93.38 191 CYS A N 1
ATOM 1552 C CA . CYS A 1 191 ? 20.618 -4.869 -9.492 1.00 93.38 191 CYS A CA 1
ATOM 1553 C C . CYS A 1 191 ? 21.423 -6.174 -9.559 1.00 93.38 191 CYS A C 1
ATOM 1555 O O . CYS A 1 191 ? 21.597 -6.742 -10.640 1.00 93.38 191 CYS A O 1
ATOM 1557 N N . ASP A 1 192 ? 21.872 -6.676 -8.410 1.00 93.62 192 ASP A N 1
ATOM 1558 C CA . ASP A 1 192 ? 22.475 -8.009 -8.335 1.00 93.62 192 ASP A CA 1
ATOM 1559 C C . ASP A 1 192 ? 21.451 -9.109 -8.683 1.00 93.62 192 ASP A C 1
ATOM 1561 O O . ASP A 1 192 ? 20.266 -9.002 -8.351 1.00 93.62 192 ASP A O 1
ATOM 1565 N N . ALA A 1 193 ? 21.916 -10.171 -9.342 1.00 92.94 193 ALA A N 1
ATOM 1566 C CA . ALA A 1 193 ? 21.093 -11.271 -9.849 1.00 92.94 193 ALA A CA 1
ATOM 1567 C C . ALA A 1 193 ? 20.928 -12.424 -8.838 1.00 92.94 193 ALA A C 1
ATOM 1569 O O . ALA A 1 193 ? 20.690 -13.570 -9.233 1.00 92.94 193 ALA A O 1
ATOM 1570 N N . SER A 1 194 ? 21.068 -12.136 -7.541 1.00 92.88 194 SER A N 1
ATOM 1571 C CA . SER A 1 194 ? 20.878 -13.099 -6.457 1.00 92.88 194 SER A CA 1
ATOM 1572 C C . SER A 1 194 ? 19.445 -13.619 -6.362 1.00 92.88 194 SER A C 1
ATOM 1574 O O . SER A 1 194 ? 18.470 -12.976 -6.761 1.00 92.88 194 SER A O 1
ATOM 1576 N N . GLU A 1 195 ? 19.321 -14.811 -5.778 1.00 90.69 195 GLU A N 1
ATOM 1577 C CA . GLU A 1 195 ? 18.028 -15.424 -5.492 1.00 90.69 195 GLU A CA 1
ATOM 1578 C C . GLU A 1 195 ? 17.168 -14.557 -4.561 1.00 90.69 195 GLU A C 1
ATOM 1580 O O . GLU A 1 195 ? 15.971 -14.422 -4.809 1.00 90.69 195 GLU A O 1
ATOM 1585 N N . ASP A 1 196 ? 17.775 -13.899 -3.571 1.00 90.81 196 ASP A N 1
ATOM 1586 C CA . ASP A 1 196 ? 17.078 -12.982 -2.664 1.00 90.81 196 ASP A CA 1
ATOM 1587 C C . ASP A 1 196 ? 16.411 -11.829 -3.425 1.00 90.81 196 ASP A C 1
ATOM 1589 O O . ASP A 1 196 ? 15.213 -11.600 -3.264 1.00 90.81 196 ASP A O 1
ATOM 1593 N N . ASN A 1 197 ? 17.144 -11.150 -4.317 1.00 93.00 197 ASN A N 1
ATOM 1594 C CA . ASN A 1 197 ? 16.589 -10.063 -5.128 1.00 93.00 197 ASN A CA 1
ATOM 1595 C C . ASN A 1 197 ? 15.480 -10.552 -6.062 1.00 93.00 197 ASN A C 1
ATOM 1597 O O . ASN A 1 197 ? 14.491 -9.849 -6.267 1.00 93.00 197 ASN A O 1
ATOM 1601 N N . ARG A 1 198 ? 15.612 -11.767 -6.602 1.00 92.69 198 ARG A N 1
ATOM 1602 C CA . ARG A 1 198 ? 14.563 -12.390 -7.415 1.00 92.69 198 ARG A CA 1
ATOM 1603 C C . ARG A 1 198 ? 13.295 -12.627 -6.594 1.00 92.69 198 ARG A C 1
ATOM 1605 O O . ARG A 1 198 ? 12.206 -12.311 -7.066 1.00 92.69 198 ARG A O 1
ATOM 1612 N N . LEU A 1 199 ? 13.415 -13.163 -5.378 1.00 90.88 199 LEU A N 1
ATOM 1613 C CA . LEU A 1 199 ? 12.275 -13.409 -4.489 1.00 90.88 199 LEU A CA 1
ATOM 1614 C C . LEU A 1 199 ? 11.611 -12.100 -4.041 1.00 90.88 199 LEU A C 1
ATOM 1616 O O . LEU A 1 199 ? 10.385 -12.004 -4.089 1.00 90.88 199 LEU A O 1
ATOM 1620 N N . THR A 1 200 ? 12.396 -11.078 -3.684 1.00 91.50 200 THR A N 1
ATOM 1621 C CA . THR A 1 200 ? 11.885 -9.733 -3.365 1.00 91.50 200 THR A CA 1
ATOM 1622 C C . THR A 1 200 ? 11.213 -9.081 -4.576 1.00 91.50 200 THR A C 1
ATOM 1624 O O . THR A 1 200 ? 10.190 -8.420 -4.441 1.00 91.50 200 THR A O 1
ATOM 1627 N N . PHE A 1 201 ? 11.728 -9.285 -5.790 1.00 93.56 201 PHE A N 1
ATOM 1628 C CA . PHE A 1 201 ? 11.085 -8.776 -7.002 1.00 93.56 201 PHE A CA 1
ATOM 1629 C C . PHE A 1 201 ? 9.726 -9.446 -7.237 1.00 93.56 201 PHE A C 1
ATOM 1631 O O . PHE A 1 201 ? 8.740 -8.768 -7.515 1.00 93.56 201 PHE A O 1
ATOM 1638 N N . LEU A 1 202 ? 9.646 -10.770 -7.080 1.00 91.94 202 LEU A N 1
ATOM 1639 C CA . LEU A 1 202 ? 8.389 -11.507 -7.224 1.00 91.94 202 LEU A CA 1
ATOM 1640 C C . LEU A 1 202 ? 7.366 -11.147 -6.136 1.00 91.94 202 LEU A C 1
ATOM 1642 O O . LEU A 1 202 ? 6.164 -11.176 -6.404 1.00 91.94 202 LEU A O 1
ATOM 1646 N N . SER A 1 203 ? 7.811 -10.760 -4.934 1.00 89.81 203 SER A N 1
ATOM 1647 C CA . SER A 1 203 ? 6.902 -10.326 -3.865 1.00 89.81 203 SER A CA 1
ATOM 1648 C C . SER A 1 203 ? 6.205 -9.008 -4.142 1.00 89.81 203 SER A C 1
ATOM 1650 O O . SER A 1 203 ? 5.159 -8.756 -3.552 1.00 89.81 203 SER A O 1
ATOM 1652 N N . ILE A 1 204 ? 6.709 -8.211 -5.086 1.00 92.38 204 ILE A N 1
ATOM 1653 C CA . ILE A 1 204 ? 6.015 -7.011 -5.552 1.00 92.38 204 ILE A CA 1
ATOM 1654 C C . ILE A 1 204 ? 4.674 -7.378 -6.207 1.00 92.38 204 ILE A C 1
ATOM 1656 O O . ILE A 1 204 ? 3.770 -6.556 -6.178 1.00 92.38 204 ILE A O 1
ATOM 1660 N N . PHE A 1 205 ? 4.499 -8.591 -6.750 1.00 89.75 205 PHE A N 1
ATOM 1661 C CA . PHE A 1 205 ? 3.392 -8.935 -7.656 1.00 89.75 205 PHE A CA 1
ATOM 1662 C C . PHE A 1 205 ? 2.250 -9.793 -7.072 1.00 89.75 205 PHE A C 1
ATOM 1664 O O . PHE A 1 205 ? 1.481 -10.376 -7.827 1.00 89.75 205 PHE A O 1
ATOM 1671 N N . ASP A 1 206 ? 2.134 -9.922 -5.746 1.00 77.12 206 ASP A N 1
ATOM 1672 C CA . ASP A 1 206 ? 1.146 -10.816 -5.086 1.00 77.12 206 ASP A CA 1
ATOM 1673 C C . ASP A 1 206 ? 1.362 -12.316 -5.387 1.00 77.12 206 ASP A C 1
ATOM 1675 O O . ASP A 1 206 ? 0.489 -13.149 -5.162 1.00 77.12 206 ASP A O 1
ATOM 1679 N N . LEU A 1 207 ? 2.549 -12.678 -5.890 1.00 70.88 207 LEU A N 1
ATOM 1680 C CA . LEU A 1 207 ? 2.901 -14.042 -6.311 1.00 70.88 207 LEU A CA 1
ATOM 1681 C C . LEU A 1 207 ? 3.877 -14.745 -5.351 1.00 70.88 207 LEU A C 1
ATOM 1683 O O . LEU A 1 207 ? 4.278 -15.883 -5.601 1.00 70.88 207 LEU A O 1
ATOM 1687 N N . ALA A 1 208 ? 4.296 -14.091 -4.261 1.00 60.22 208 ALA A N 1
ATOM 1688 C CA . ALA A 1 208 ? 5.317 -14.633 -3.367 1.00 60.22 208 ALA A CA 1
ATOM 1689 C C . ALA A 1 208 ? 4.738 -15.479 -2.230 1.00 60.22 208 ALA A C 1
ATOM 1691 O O . ALA A 1 208 ? 3.919 -15.023 -1.437 1.00 60.22 208 ALA A O 1
ATOM 1692 N N . VAL A 1 209 ? 5.276 -16.693 -2.097 1.00 56.06 209 VAL A N 1
ATOM 1693 C CA . VAL A 1 209 ? 5.015 -17.586 -0.959 1.00 56.06 209 VAL A CA 1
ATOM 1694 C C . VAL A 1 209 ? 6.004 -17.331 0.197 1.00 56.06 209 VAL A C 1
ATOM 1696 O O . VAL A 1 209 ? 5.678 -17.654 1.332 1.00 56.06 209 VAL A O 1
ATOM 1699 N N . CYS A 1 210 ? 7.164 -16.691 -0.039 1.00 54.88 210 CYS A N 1
ATOM 1700 C CA . CYS A 1 210 ? 8.145 -16.253 0.977 1.00 54.88 210 CYS A CA 1
ATOM 1701 C C . CYS A 1 210 ? 9.050 -15.133 0.410 1.00 54.88 210 CYS A C 1
ATOM 1703 O O . CYS A 1 210 ? 9.992 -15.420 -0.325 1.00 54.88 210 CYS A O 1
ATOM 1705 N N . ALA A 1 211 ? 8.772 -13.864 0.719 1.00 61.34 211 ALA A N 1
ATOM 1706 C CA . ALA A 1 211 ? 9.645 -12.744 0.349 1.00 61.34 211 ALA A CA 1
ATOM 1707 C C . ALA A 1 211 ? 10.857 -12.652 1.293 1.00 61.34 211 ALA A C 1
ATOM 1709 O O . ALA A 1 211 ? 10.707 -12.851 2.502 1.00 61.34 211 ALA A O 1
ATOM 1710 N N . SER A 1 212 ? 12.040 -12.304 0.774 1.00 63.97 212 SER A N 1
ATOM 1711 C CA . SER A 1 212 ? 13.155 -11.892 1.635 1.00 63.97 212 SER A CA 1
ATOM 1712 C C . SER A 1 212 ? 12.812 -10.545 2.288 1.00 63.97 212 SER A C 1
ATOM 1714 O O . SER A 1 212 ? 12.258 -9.671 1.620 1.00 63.97 212 SER A O 1
ATOM 1716 N N . PRO A 1 213 ? 13.139 -10.319 3.574 1.00 65.50 213 PRO A N 1
ATOM 1717 C CA . PRO A 1 213 ? 12.874 -9.040 4.232 1.00 65.50 213 PRO A CA 1
ATOM 1718 C C . PRO A 1 213 ? 13.767 -7.899 3.714 1.00 65.50 213 PRO A C 1
ATOM 1720 O O . PRO A 1 213 ? 13.616 -6.762 4.157 1.00 65.50 213 PRO A O 1
ATOM 1723 N N . ARG A 1 214 ? 14.732 -8.185 2.826 1.00 83.31 214 ARG A N 1
ATOM 1724 C CA . ARG A 1 214 ? 15.682 -7.195 2.312 1.00 83.31 214 ARG A CA 1
ATOM 1725 C C . ARG A 1 214 ? 15.189 -6.565 1.002 1.00 83.31 214 ARG A C 1
ATOM 1727 O O . ARG A 1 214 ? 14.906 -7.304 0.056 1.00 83.31 214 ARG A O 1
ATOM 1734 N N . PRO A 1 215 ? 15.133 -5.222 0.921 1.00 90.31 215 PRO A N 1
ATOM 1735 C CA . PRO A 1 215 ? 14.883 -4.516 -0.331 1.00 90.31 215 PRO A CA 1
ATOM 1736 C C . PRO A 1 215 ? 15.992 -4.749 -1.367 1.00 90.31 215 PRO A C 1
ATOM 1738 O O . PRO A 1 215 ? 17.150 -4.968 -1.012 1.00 90.31 215 PRO A O 1
ATOM 1741 N N . ILE A 1 216 ? 15.640 -4.632 -2.645 1.00 92.69 216 ILE A N 1
ATOM 1742 C CA 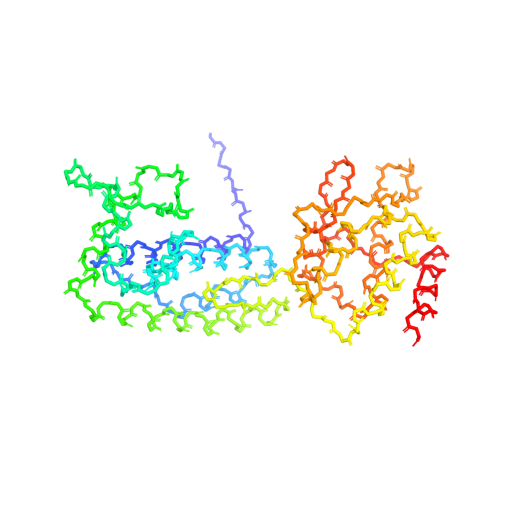. ILE A 1 216 ? 16.561 -4.679 -3.783 1.00 92.69 216 ILE A CA 1
ATOM 1743 C C . ILE A 1 216 ? 17.338 -3.363 -3.844 1.00 92.69 216 ILE A C 1
ATOM 1745 O O . ILE A 1 216 ? 16.748 -2.285 -3.948 1.00 92.69 216 ILE A O 1
ATOM 1749 N N . GLU A 1 217 ? 18.665 -3.441 -3.836 1.00 92.62 217 GLU A N 1
ATOM 1750 C CA . GLU A 1 217 ? 19.522 -2.287 -4.098 1.00 92.62 217 GLU A CA 1
ATOM 1751 C C . GLU A 1 217 ? 19.579 -2.000 -5.604 1.00 92.62 217 GLU A C 1
ATOM 1753 O O . GLU A 1 217 ? 20.043 -2.822 -6.398 1.00 92.62 217 GLU A O 1
ATOM 1758 N N . TRP A 1 218 ? 19.100 -0.821 -6.003 1.00 93.19 218 TRP A N 1
ATOM 1759 C CA . TRP A 1 218 ? 19.139 -0.377 -7.390 1.00 93.19 218 TRP A CA 1
ATOM 1760 C C . TRP A 1 218 ? 20.502 0.225 -7.733 1.00 93.19 218 TRP A C 1
ATOM 1762 O O . TRP A 1 218 ? 20.898 1.266 -7.198 1.00 93.19 218 TRP A O 1
ATOM 1772 N N . LEU A 1 219 ? 21.203 -0.430 -8.656 1.00 90.25 219 LEU A N 1
ATOM 1773 C CA . LEU A 1 219 ? 22.571 -0.113 -9.062 1.00 90.25 219 LEU A CA 1
ATOM 1774 C C . LEU A 1 219 ? 22.634 0.741 -10.331 1.00 90.25 219 LEU A C 1
ATOM 1776 O O . LEU A 1 219 ? 23.661 1.365 -10.596 1.00 90.25 219 LEU A O 1
ATOM 1780 N N . ASP A 1 220 ? 21.551 0.802 -11.115 1.00 86.50 220 ASP A N 1
ATOM 1781 C CA . ASP A 1 220 ? 21.573 1.572 -12.356 1.00 86.50 220 ASP A CA 1
ATOM 1782 C C . ASP A 1 220 ? 21.690 3.076 -12.074 1.00 86.50 220 ASP A C 1
ATOM 1784 O O . ASP A 1 220 ? 20.830 3.647 -11.402 1.00 86.50 220 ASP A O 1
ATOM 1788 N N . LEU A 1 221 ? 22.709 3.737 -12.626 1.00 79.75 221 LEU A N 1
ATOM 1789 C CA . LEU A 1 221 ? 22.990 5.157 -12.392 1.00 79.75 221 LEU A CA 1
ATOM 1790 C C . LEU A 1 221 ? 22.392 6.061 -13.486 1.00 79.75 221 LEU A C 1
ATOM 1792 O O . LEU A 1 221 ? 22.390 5.742 -14.677 1.00 79.75 221 LEU A O 1
ATOM 1796 N N . GLY A 1 222 ? 21.893 7.227 -13.074 1.00 70.94 222 GLY A N 1
ATOM 1797 C CA . GLY A 1 222 ? 21.358 8.279 -13.939 1.00 70.94 222 GLY A CA 1
ATOM 1798 C C . GLY A 1 222 ? 22.433 9.168 -14.585 1.00 70.94 222 GLY A C 1
ATOM 1799 O O . GLY A 1 222 ? 23.573 9.261 -14.123 1.00 70.94 222 GLY A O 1
ATOM 1800 N N . SER A 1 223 ? 22.052 9.870 -15.660 1.00 60.44 223 SER A N 1
ATOM 1801 C CA . SER A 1 223 ? 22.966 10.638 -16.525 1.00 60.44 223 SER A CA 1
ATOM 1802 C C . SER A 1 223 ? 23.529 11.928 -15.908 1.00 60.44 223 SER A C 1
ATOM 1804 O O . SER A 1 223 ? 24.538 12.449 -16.382 1.00 60.44 223 SER A O 1
ATOM 1806 N N . SER A 1 224 ? 22.954 12.450 -14.825 1.00 52.59 224 SER A N 1
ATOM 1807 C CA . SER A 1 224 ? 23.470 13.634 -14.129 1.00 52.59 224 SER A CA 1
ATOM 1808 C C . SER A 1 224 ? 24.546 13.243 -13.108 1.00 52.59 224 SER A C 1
ATOM 1810 O O . SER A 1 224 ? 24.290 13.095 -11.916 1.00 52.59 224 SER A O 1
ATOM 1812 N N . ARG A 1 225 ? 25.790 13.103 -13.587 1.00 55.59 225 ARG A N 1
ATOM 1813 C CA . ARG A 1 225 ? 27.024 12.917 -12.785 1.00 55.59 225 ARG A CA 1
ATOM 1814 C C . ARG A 1 225 ? 27.171 11.575 -12.045 1.00 55.59 225 ARG A C 1
ATOM 1816 O O . ARG A 1 225 ? 28.028 11.487 -11.169 1.00 55.59 225 ARG A O 1
ATOM 1823 N N . GLY A 1 226 ? 26.374 10.549 -12.367 1.00 56.94 226 GLY A N 1
ATOM 1824 C CA . GLY A 1 226 ? 26.517 9.199 -11.794 1.00 56.94 226 GLY A CA 1
ATOM 1825 C C . GLY A 1 226 ? 26.254 9.128 -10.287 1.00 56.94 226 GLY A C 1
ATOM 1826 O O . GLY A 1 226 ? 26.779 8.261 -9.597 1.00 56.94 226 GLY A O 1
ATOM 1827 N N . ARG A 1 227 ? 25.496 10.090 -9.749 1.00 63.34 227 ARG A N 1
ATOM 1828 C CA . ARG A 1 227 ? 25.276 10.244 -8.306 1.00 63.34 227 ARG A CA 1
ATOM 1829 C C . ARG A 1 227 ? 23.865 9.929 -7.853 1.00 63.34 227 ARG A C 1
ATOM 1831 O O . ARG A 1 227 ? 23.658 10.094 -6.659 1.00 63.34 227 ARG A O 1
ATOM 1838 N N . GLU A 1 228 ? 22.965 9.525 -8.743 1.00 70.00 228 GLU A N 1
ATOM 1839 C CA . GLU A 1 228 ? 21.546 9.232 -8.492 1.00 70.00 228 GLU A CA 1
ATOM 1840 C C . GLU A 1 228 ? 21.132 7.985 -9.283 1.00 70.00 228 GLU A C 1
ATOM 1842 O O . GLU A 1 228 ? 21.726 7.731 -10.337 1.00 70.00 228 GLU A O 1
ATOM 1847 N N . PRO A 1 229 ? 20.141 7.210 -8.814 1.00 79.44 229 PRO A N 1
ATOM 1848 C CA . PRO A 1 229 ? 19.687 6.021 -9.509 1.00 79.44 229 PRO A CA 1
ATOM 1849 C C . PRO A 1 229 ? 18.891 6.425 -10.754 1.00 79.44 229 PRO A C 1
ATOM 1851 O O . PRO A 1 229 ? 18.202 7.448 -10.787 1.00 79.44 229 PRO A O 1
ATOM 1854 N N . SER A 1 230 ? 18.947 5.614 -11.804 1.00 85.50 230 SER A N 1
ATOM 1855 C CA . SER A 1 230 ? 18.112 5.791 -12.987 1.00 85.50 230 SER A CA 1
ATOM 1856 C C . SER A 1 230 ? 16.678 5.353 -12.681 1.00 85.50 230 SER A C 1
ATOM 1858 O O . SER A 1 230 ? 16.251 4.240 -12.988 1.00 85.50 230 SER A O 1
ATOM 1860 N N . LEU A 1 231 ? 15.896 6.268 -12.110 1.00 89.44 231 LEU A N 1
ATOM 1861 C CA . LEU A 1 231 ? 14.470 6.061 -11.824 1.00 89.44 231 LEU A CA 1
ATOM 1862 C C . LEU A 1 231 ? 13.634 5.841 -13.096 1.00 89.44 231 LEU A C 1
ATOM 1864 O O . LEU A 1 231 ? 12.563 5.239 -13.057 1.00 89.44 231 LEU A O 1
ATOM 1868 N N . ALA A 1 232 ? 14.150 6.290 -14.244 1.00 89.81 232 ALA A N 1
ATOM 1869 C CA . ALA A 1 232 ? 13.573 6.001 -15.551 1.00 89.81 232 ALA A CA 1
ATOM 1870 C C . ALA A 1 232 ? 13.681 4.516 -15.923 1.00 89.81 232 ALA A C 1
ATOM 1872 O O . ALA A 1 232 ? 12.789 3.993 -16.587 1.00 89.81 232 ALA A O 1
ATOM 1873 N N . SER A 1 233 ? 14.745 3.829 -15.493 1.00 93.31 233 SER A N 1
ATOM 1874 C CA . SER A 1 233 ? 14.907 2.388 -15.711 1.00 93.31 233 SER A CA 1
ATOM 1875 C C . SER A 1 233 ? 13.902 1.603 -14.870 1.00 93.31 233 SER A C 1
ATOM 1877 O O . SER A 1 233 ? 13.232 0.735 -15.417 1.00 93.31 233 SER A O 1
ATOM 1879 N N . ILE A 1 234 ? 13.688 1.991 -13.604 1.00 95.00 234 ILE A N 1
ATOM 1880 C CA . ILE A 1 234 ? 12.623 1.428 -12.753 1.00 95.00 234 ILE A CA 1
ATOM 1881 C C . ILE A 1 234 ? 11.264 1.579 -13.446 1.00 95.00 234 ILE A C 1
ATOM 1883 O O . ILE A 1 234 ? 10.575 0.590 -13.676 1.00 95.00 234 ILE A O 1
ATOM 1887 N N . HIS A 1 235 ? 10.904 2.799 -13.865 1.00 95.69 235 HIS A N 1
ATOM 1888 C CA . HIS A 1 235 ? 9.655 3.022 -14.598 1.00 95.69 235 HIS A CA 1
ATOM 1889 C C . HIS A 1 235 ? 9.555 2.126 -15.838 1.00 95.69 235 HIS A C 1
ATOM 1891 O O . HIS A 1 235 ? 8.511 1.532 -16.093 1.00 95.69 235 HIS A O 1
ATOM 1897 N N . THR A 1 236 ? 10.627 2.035 -16.625 1.00 95.75 236 THR A N 1
ATOM 1898 C CA . THR A 1 236 ? 10.653 1.242 -17.861 1.00 95.75 236 THR A CA 1
ATOM 1899 C C . THR A 1 236 ? 10.396 -0.231 -17.569 1.00 95.75 236 THR A C 1
ATOM 1901 O O . THR A 1 236 ? 9.499 -0.794 -18.188 1.00 95.75 236 THR A O 1
ATOM 1904 N N . VAL A 1 237 ? 11.089 -0.822 -16.590 1.00 96.31 237 VAL A N 1
ATOM 1905 C CA . VAL A 1 237 ? 10.897 -2.223 -16.181 1.00 96.31 237 VAL A CA 1
ATOM 1906 C C . VAL A 1 237 ? 9.434 -2.493 -15.842 1.00 96.31 237 VAL A C 1
ATOM 1908 O O . VAL A 1 237 ? 8.799 -3.303 -16.508 1.00 96.31 237 VAL A O 1
ATOM 1911 N N . PHE A 1 238 ? 8.870 -1.781 -14.865 1.00 96.25 238 PHE A N 1
ATOM 1912 C CA . PHE A 1 238 ? 7.514 -2.071 -14.389 1.00 96.25 238 PHE A CA 1
ATOM 1913 C C . PHE A 1 238 ? 6.445 -1.767 -15.448 1.00 96.25 238 PHE A C 1
ATOM 1915 O O . PHE A 1 238 ? 5.565 -2.594 -15.678 1.00 96.25 238 PHE A O 1
ATOM 1922 N N . SER A 1 239 ? 6.566 -0.658 -16.184 1.00 95.56 239 SER A N 1
ATOM 1923 C CA . SER A 1 239 ? 5.629 -0.349 -17.276 1.00 95.56 239 SER A CA 1
ATOM 1924 C C . SER A 1 239 ? 5.678 -1.370 -18.424 1.00 95.56 239 SER A C 1
ATOM 1926 O O . SER A 1 239 ? 4.650 -1.656 -19.032 1.00 95.56 239 SER A O 1
ATOM 1928 N N . THR A 1 240 ? 6.845 -1.966 -18.701 1.00 95.56 240 THR A N 1
ATOM 1929 C CA . THR A 1 240 ? 6.992 -3.029 -19.716 1.00 95.56 240 THR A CA 1
ATOM 1930 C C . THR A 1 240 ? 6.356 -4.342 -19.258 1.00 95.56 240 THR A C 1
ATOM 1932 O O . THR A 1 240 ? 5.914 -5.140 -20.078 1.00 95.56 240 THR A O 1
ATOM 1935 N N . LEU A 1 241 ? 6.241 -4.537 -17.944 1.00 94.88 241 LEU A N 1
ATOM 1936 C CA . LEU A 1 241 ? 5.542 -5.657 -17.316 1.00 94.88 241 LEU A CA 1
ATOM 1937 C C . LEU A 1 241 ? 4.033 -5.413 -17.157 1.00 94.88 241 LEU A C 1
ATOM 1939 O O . LEU A 1 241 ? 3.384 -6.082 -16.356 1.00 94.88 241 LEU A O 1
ATOM 1943 N N . ASN A 1 242 ? 3.475 -4.467 -17.921 1.00 92.19 242 ASN A N 1
ATOM 1944 C CA . ASN A 1 242 ? 2.068 -4.061 -17.888 1.00 92.19 242 ASN A CA 1
ATOM 1945 C C . ASN A 1 242 ? 1.587 -3.541 -16.522 1.00 92.19 242 ASN A C 1
ATOM 1947 O O . ASN A 1 242 ? 0.393 -3.591 -16.235 1.00 92.19 242 ASN A O 1
ATOM 1951 N N . VAL A 1 243 ? 2.489 -3.022 -15.685 1.00 93.00 243 VAL A N 1
ATOM 1952 C CA . VAL A 1 243 ? 2.097 -2.315 -14.462 1.00 93.00 243 VAL A CA 1
ATOM 1953 C C . VAL A 1 243 ? 1.674 -0.899 -14.821 1.00 93.00 243 VAL A C 1
ATOM 1955 O O . VAL A 1 243 ? 2.465 -0.135 -15.383 1.00 93.00 243 VAL A O 1
ATOM 1958 N N . ASP A 1 244 ? 0.447 -0.526 -14.456 1.00 90.75 244 ASP A N 1
ATOM 1959 C CA . ASP A 1 244 ? 0.054 0.877 -14.478 1.00 90.75 244 ASP A CA 1
ATOM 1960 C C . ASP A 1 244 ? 0.814 1.619 -13.373 1.00 90.75 244 ASP A C 1
ATOM 1962 O O . ASP A 1 244 ? 0.720 1.296 -12.188 1.00 90.75 244 ASP A O 1
ATOM 1966 N N . MET A 1 245 ? 1.621 2.604 -13.763 1.00 92.25 245 MET A N 1
ATOM 1967 C CA . MET A 1 245 ? 2.535 3.322 -12.875 1.00 92.25 245 MET A CA 1
ATOM 1968 C C . MET A 1 245 ? 1.787 4.389 -12.062 1.00 92.25 245 MET A C 1
ATOM 1970 O O . MET A 1 245 ? 2.184 5.563 -12.054 1.00 92.25 245 MET A O 1
ATOM 1974 N N . THR A 1 246 ? 0.713 3.983 -11.382 1.00 92.75 246 THR A N 1
ATOM 1975 C CA . THR A 1 246 ? -0.107 4.797 -10.479 1.00 92.75 246 THR A CA 1
ATOM 1976 C C . THR A 1 246 ? 0.690 5.226 -9.244 1.00 92.75 246 THR A C 1
ATOM 1978 O O . THR A 1 246 ? 1.793 4.735 -8.979 1.00 92.75 246 THR A O 1
ATOM 1981 N N . ALA A 1 247 ? 0.147 6.161 -8.458 1.00 91.38 247 ALA A N 1
ATOM 1982 C CA . ALA A 1 247 ? 0.788 6.593 -7.216 1.00 91.38 247 ALA A CA 1
ATOM 1983 C C . ALA A 1 247 ? 0.963 5.426 -6.221 1.00 91.38 247 ALA A C 1
ATOM 1985 O O . ALA A 1 247 ? 2.027 5.300 -5.615 1.00 91.38 247 ALA A O 1
ATOM 1986 N N . ASN A 1 248 ? -0.028 4.530 -6.106 1.00 91.88 248 ASN A N 1
ATOM 1987 C CA . ASN A 1 248 ? 0.083 3.355 -5.241 1.00 91.88 248 ASN A CA 1
ATOM 1988 C C . ASN A 1 248 ? 1.095 2.330 -5.777 1.00 91.88 248 ASN A C 1
ATOM 1990 O O . ASN A 1 248 ? 1.927 1.855 -5.009 1.00 91.88 248 ASN A O 1
ATOM 1994 N N . ALA A 1 249 ? 1.105 2.045 -7.084 1.00 93.12 249 ALA A N 1
ATOM 1995 C CA . ALA A 1 249 ? 2.088 1.128 -7.668 1.00 93.12 249 ALA A CA 1
ATOM 1996 C C . ALA A 1 249 ? 3.528 1.608 -7.416 1.00 93.12 249 ALA A C 1
ATOM 1998 O O . ALA A 1 249 ? 4.378 0.840 -6.967 1.00 93.12 249 ALA A O 1
ATOM 1999 N N . ARG A 1 250 ? 3.799 2.908 -7.608 1.00 94.62 250 ARG A N 1
ATOM 2000 C CA . ARG A 1 250 ? 5.114 3.497 -7.300 1.00 94.62 250 ARG A CA 1
ATOM 2001 C C . ARG A 1 250 ? 5.461 3.391 -5.817 1.00 94.62 250 ARG A C 1
ATOM 2003 O O . ARG A 1 250 ? 6.597 3.052 -5.505 1.00 94.62 250 ARG A O 1
ATOM 2010 N N . ARG A 1 251 ? 4.500 3.622 -4.912 1.00 93.19 251 ARG A N 1
ATOM 2011 C CA . ARG A 1 251 ? 4.685 3.428 -3.462 1.00 93.19 251 ARG A CA 1
ATOM 2012 C C . ARG A 1 251 ? 5.111 1.993 -3.140 1.00 93.19 251 ARG A C 1
ATOM 2014 O O . ARG A 1 251 ? 6.083 1.799 -2.414 1.00 93.19 251 ARG A O 1
ATOM 2021 N N . VAL A 1 252 ? 4.419 0.998 -3.699 1.00 92.38 252 VAL A N 1
ATOM 2022 C CA . VAL A 1 252 ? 4.735 -0.424 -3.486 1.00 92.38 252 VAL A CA 1
ATOM 2023 C C . VAL A 1 252 ? 6.124 -0.776 -4.028 1.00 92.38 252 VAL A C 1
ATOM 2025 O O . VAL A 1 252 ? 6.894 -1.444 -3.338 1.00 92.38 252 VAL A O 1
ATOM 2028 N N . ILE A 1 253 ? 6.481 -0.281 -5.217 1.00 94.06 253 ILE A N 1
ATOM 2029 C CA . ILE A 1 253 ? 7.815 -0.472 -5.806 1.00 94.06 253 ILE A CA 1
ATOM 2030 C C . ILE A 1 253 ? 8.898 0.128 -4.901 1.00 94.06 253 ILE A C 1
ATOM 2032 O O . ILE A 1 253 ? 9.863 -0.557 -4.571 1.00 94.06 253 ILE A O 1
ATOM 2036 N N . CYS A 1 254 ? 8.729 1.373 -4.445 1.00 92.00 254 CYS A N 1
ATOM 2037 C CA . CYS A 1 254 ? 9.696 2.051 -3.576 1.00 92.00 254 CYS A CA 1
ATOM 2038 C C . CYS A 1 254 ? 9.882 1.373 -2.211 1.00 92.00 254 CYS A C 1
ATOM 2040 O O . CYS A 1 254 ? 10.948 1.496 -1.619 1.00 92.00 254 CYS A O 1
ATOM 2042 N N . LYS A 1 255 ? 8.886 0.627 -1.713 1.00 89.56 255 LYS A N 1
ATOM 2043 C CA . LYS A 1 255 ? 9.036 -0.182 -0.490 1.00 89.56 255 LYS A CA 1
ATOM 2044 C C . LYS A 1 255 ? 10.038 -1.330 -0.675 1.00 89.56 255 LYS A C 1
ATOM 2046 O O . LYS A 1 255 ? 10.697 -1.736 0.277 1.00 89.56 255 LYS A O 1
ATOM 2051 N N . HIS A 1 256 ? 10.132 -1.857 -1.894 1.00 91.31 2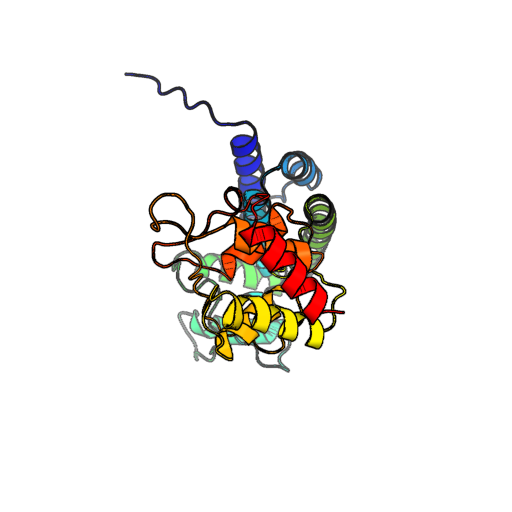56 HIS A N 1
ATOM 2052 C CA . HIS A 1 256 ? 10.950 -3.023 -2.224 1.00 91.31 256 HIS A CA 1
ATOM 2053 C C . HIS A 1 256 ? 12.263 -2.665 -2.919 1.00 91.31 256 HIS A C 1
ATOM 2055 O O . HIS A 1 256 ? 13.126 -3.529 -3.030 1.00 91.31 256 HIS A O 1
ATOM 2061 N N . ILE A 1 257 ? 12.426 -1.428 -3.390 1.00 92.38 257 ILE A N 1
ATOM 2062 C CA . ILE A 1 257 ? 13.615 -0.975 -4.111 1.00 92.38 257 ILE A CA 1
ATOM 2063 C C . ILE A 1 257 ? 14.196 0.251 -3.418 1.00 92.38 257 ILE A C 1
ATOM 2065 O O . ILE A 1 257 ? 13.540 1.285 -3.297 1.00 92.38 257 ILE A O 1
ATOM 2069 N N . ILE A 1 258 ? 15.459 0.141 -3.019 1.00 91.06 258 ILE A N 1
ATOM 2070 C CA . ILE A 1 258 ? 16.223 1.210 -2.378 1.00 91.06 258 ILE A CA 1
ATOM 2071 C C . ILE A 1 258 ? 17.401 1.625 -3.248 1.00 91.06 258 ILE A C 1
ATOM 2073 O O . ILE A 1 258 ? 17.739 0.990 -4.247 1.00 91.06 258 ILE A O 1
ATOM 2077 N N . TRP A 1 259 ? 18.070 2.688 -2.828 1.00 86.31 259 TRP A N 1
ATOM 2078 C CA . TRP A 1 259 ? 19.318 3.128 -3.414 1.00 86.31 259 TRP A CA 1
ATOM 2079 C C . TRP A 1 259 ? 20.376 3.336 -2.321 1.00 86.31 259 TRP A C 1
ATOM 2081 O O . TRP A 1 259 ? 20.046 3.618 -1.173 1.00 86.31 259 TRP A O 1
ATOM 2091 N N . GLN A 1 260 ? 21.664 3.241 -2.673 1.00 78.19 260 GLN A N 1
ATOM 2092 C CA . GLN A 1 260 ? 22.800 3.362 -1.741 1.00 78.19 260 GLN A CA 1
ATOM 2093 C C . GLN A 1 260 ? 22.760 4.585 -0.817 1.00 78.19 260 GLN A C 1
ATOM 2095 O O . GLN A 1 260 ? 23.360 4.561 0.254 1.00 78.19 260 GLN A O 1
ATOM 2100 N N . LYS A 1 261 ? 22.099 5.674 -1.230 1.00 73.88 261 LYS A N 1
ATOM 2101 C CA . LYS A 1 261 ? 22.019 6.918 -0.450 1.00 73.88 261 LYS A CA 1
ATOM 2102 C C . LYS A 1 261 ? 20.682 7.133 0.259 1.00 73.88 261 LYS A C 1
ATOM 2104 O O . LYS A 1 261 ? 20.509 8.187 0.866 1.00 73.88 261 LYS A O 1
ATOM 2109 N N . GLY A 1 262 ? 19.757 6.178 0.188 1.00 77.56 262 GLY A N 1
ATOM 2110 C CA . GLY A 1 262 ? 18.481 6.241 0.892 1.00 77.56 262 GLY A CA 1
ATOM 2111 C C . GLY A 1 262 ? 17.294 5.750 0.071 1.00 77.56 262 GLY A C 1
ATOM 2112 O O . GLY A 1 262 ? 17.428 5.049 -0.934 1.00 77.56 262 GLY A O 1
ATOM 2113 N N . GLU A 1 263 ? 16.111 6.123 0.541 1.00 83.00 263 GLU A N 1
ATOM 2114 C CA . GLU A 1 263 ? 14.834 5.724 -0.041 1.00 83.00 263 GLU A CA 1
ATOM 2115 C C . GLU A 1 263 ? 14.554 6.439 -1.367 1.00 83.00 263 GLU A C 1
ATOM 21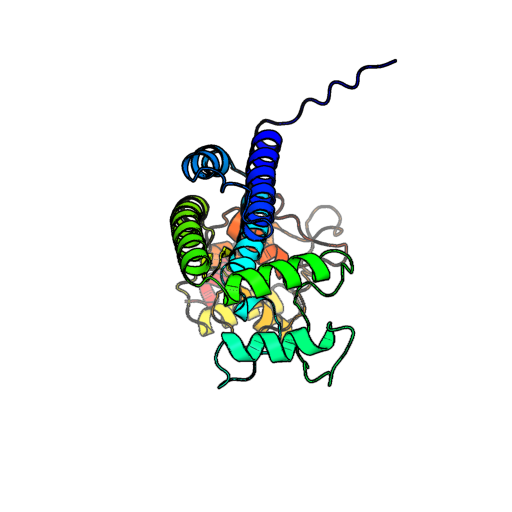17 O O . GLU A 1 263 ? 14.970 7.577 -1.601 1.00 83.00 263 GLU A O 1
ATOM 2122 N N . ILE A 1 264 ? 13.815 5.758 -2.242 1.00 86.94 264 ILE A N 1
ATOM 2123 C CA . ILE A 1 264 ? 13.338 6.324 -3.501 1.00 86.94 264 ILE A CA 1
ATOM 2124 C C . ILE A 1 264 ? 11.962 6.938 -3.260 1.00 86.94 264 ILE A C 1
ATOM 2126 O O . ILE A 1 264 ? 11.037 6.263 -2.812 1.00 86.94 264 ILE A O 1
ATOM 2130 N N . ILE A 1 265 ? 11.799 8.209 -3.616 1.00 87.75 265 ILE A N 1
ATOM 2131 C CA . ILE A 1 265 ? 10.512 8.895 -3.487 1.00 87.75 265 ILE A CA 1
ATOM 2132 C C . ILE A 1 265 ? 9.618 8.518 -4.692 1.00 87.75 265 ILE A C 1
ATOM 2134 O O . ILE A 1 265 ? 10.043 8.722 -5.836 1.00 87.75 265 ILE A O 1
ATOM 2138 N N . PRO A 1 266 ? 8.387 8.003 -4.487 1.00 89.81 266 PRO A N 1
ATOM 2139 C CA . PRO A 1 266 ? 7.502 7.536 -5.564 1.00 89.81 266 PRO A CA 1
ATOM 2140 C C . PRO A 1 266 ? 7.293 8.541 -6.707 1.00 89.81 266 PRO A C 1
ATOM 2142 O O . PRO A 1 266 ? 7.286 8.174 -7.885 1.00 89.81 266 PRO A O 1
ATOM 2145 N N . GLU A 1 267 ? 7.177 9.830 -6.391 1.00 88.19 267 GLU A N 1
ATOM 2146 C CA . GLU A 1 267 ? 6.942 10.916 -7.349 1.00 88.19 267 GLU A CA 1
ATOM 2147 C C . GLU A 1 267 ? 8.114 11.121 -8.320 1.00 88.19 267 GLU A C 1
ATOM 2149 O O . GLU A 1 267 ? 7.940 11.708 -9.394 1.00 88.19 267 GLU A O 1
ATOM 2154 N N . GLN A 1 268 ? 9.309 10.642 -7.965 1.00 87.62 268 GLN A N 1
ATOM 2155 C CA . GLN A 1 268 ? 10.507 10.758 -8.790 1.00 87.62 268 GLN A CA 1
ATOM 2156 C C . GLN A 1 268 ? 10.574 9.683 -9.890 1.00 87.62 268 GLN A C 1
ATOM 2158 O O . GLN A 1 268 ? 11.256 9.887 -10.900 1.00 87.62 268 GLN A O 1
ATOM 2163 N N . ILE A 1 269 ? 9.836 8.573 -9.752 1.00 90.50 269 ILE A N 1
ATOM 2164 C CA . ILE A 1 269 ? 9.731 7.532 -10.782 1.00 90.50 269 ILE A CA 1
ATOM 2165 C C . ILE A 1 269 ? 8.866 8.064 -11.929 1.00 90.50 269 ILE A C 1
ATOM 2167 O O . ILE A 1 269 ? 7.638 8.102 -11.852 1.00 90.50 269 ILE A O 1
ATOM 2171 N N . LYS A 1 270 ? 9.517 8.506 -13.009 1.00 88.56 270 LYS A N 1
ATOM 2172 C CA . LYS A 1 270 ? 8.869 9.093 -14.190 1.00 88.56 270 LYS A CA 1
ATOM 2173 C C . LYS A 1 270 ? 9.403 8.472 -15.473 1.00 88.56 270 LYS A C 1
ATOM 2175 O O . LYS A 1 270 ? 10.593 8.172 -15.580 1.00 88.56 270 LYS A O 1
ATOM 2180 N N . ALA A 1 271 ? 8.527 8.355 -16.468 1.00 88.44 271 ALA A N 1
ATOM 2181 C CA . ALA A 1 271 ? 8.906 7.930 -17.804 1.00 88.44 271 ALA A CA 1
ATOM 2182 C C . ALA A 1 271 ? 9.957 8.877 -18.398 1.00 88.44 271 ALA A C 1
ATOM 2184 O O . ALA A 1 271 ? 9.812 10.102 -18.353 1.00 88.44 271 ALA A O 1
ATOM 2185 N N . ARG A 1 272 ? 10.997 8.307 -19.008 1.00 86.00 272 ARG A N 1
ATOM 2186 C CA . ARG A 1 272 ? 11.909 9.037 -19.891 1.00 86.00 272 ARG A CA 1
ATOM 2187 C C . ARG A 1 272 ? 12.155 8.202 -21.135 1.00 86.00 272 ARG A C 1
ATOM 2189 O O . ARG A 1 272 ? 12.514 7.036 -21.028 1.00 86.00 272 ARG A O 1
ATOM 2196 N N . LYS A 1 273 ? 11.977 8.814 -22.304 1.00 81.06 273 LYS A N 1
ATOM 2197 C CA . LYS A 1 273 ? 12.301 8.191 -23.588 1.00 81.06 273 LYS A CA 1
ATOM 2198 C C . LYS A 1 273 ? 13.743 8.520 -23.928 1.00 81.06 273 LYS A C 1
ATOM 2200 O O . LYS A 1 273 ? 14.086 9.670 -24.178 1.00 81.06 273 LYS A O 1
ATOM 2205 N N . THR A 1 274 ? 14.584 7.510 -23.848 1.00 85.25 274 THR A N 1
ATOM 2206 C CA . THR A 1 274 ? 16.033 7.594 -23.985 1.00 85.25 274 THR A CA 1
ATOM 2207 C C . THR A 1 274 ? 16.472 6.307 -24.686 1.00 85.25 274 THR A C 1
ATOM 2209 O O . THR A 1 274 ? 15.836 5.278 -24.444 1.00 85.25 274 THR A O 1
ATOM 2212 N N . PRO A 1 275 ? 17.528 6.318 -25.523 1.00 88.19 275 PRO A N 1
ATOM 2213 C CA . PRO A 1 275 ? 17.974 5.115 -26.232 1.00 88.19 275 PRO A CA 1
ATOM 2214 C C . PRO A 1 275 ? 18.172 3.914 -25.300 1.00 88.19 275 PRO A C 1
ATOM 2216 O O . PRO A 1 275 ? 17.742 2.811 -25.611 1.00 88.19 275 PRO A O 1
ATOM 2219 N N . LYS A 1 276 ? 18.725 4.143 -24.102 1.00 88.56 276 LYS A N 1
ATOM 2220 C CA . LYS A 1 276 ? 18.903 3.098 -23.085 1.00 88.56 276 LYS A CA 1
ATOM 2221 C C . LYS A 1 276 ? 17.577 2.486 -22.624 1.00 88.56 276 LYS A C 1
ATOM 2223 O O . LYS A 1 276 ? 17.494 1.277 -22.447 1.00 88.56 276 LYS A O 1
ATOM 2228 N N . GLN A 1 277 ? 16.558 3.315 -22.399 1.00 91.94 277 GLN A N 1
ATOM 2229 C CA . GLN A 1 277 ? 15.245 2.858 -21.942 1.00 91.94 277 GLN A CA 1
ATOM 2230 C C . GLN A 1 277 ? 14.499 2.107 -23.046 1.00 91.94 277 GLN A C 1
ATOM 2232 O O . GLN A 1 277 ? 13.808 1.144 -22.740 1.00 91.94 277 GLN A O 1
ATOM 2237 N N . GLU A 1 278 ? 14.675 2.491 -24.312 1.00 93.56 278 GLU A N 1
ATOM 2238 C CA . GLU A 1 278 ? 14.092 1.740 -25.427 1.00 93.56 278 GLU A CA 1
ATOM 2239 C C . GLU A 1 278 ? 14.748 0.362 -25.568 1.00 93.56 278 GLU A C 1
ATOM 2241 O O . GLU A 1 278 ? 14.047 -0.642 -25.584 1.00 93.56 278 GLU A O 1
ATOM 2246 N N . ILE A 1 279 ? 16.084 0.293 -25.522 1.00 94.31 279 ILE A N 1
ATOM 2247 C CA . ILE A 1 279 ? 16.819 -0.982 -25.574 1.00 94.31 279 ILE A CA 1
ATOM 2248 C C . ILE A 1 279 ? 16.434 -1.895 -24.395 1.00 94.31 279 ILE A C 1
ATOM 2250 O O . ILE A 1 279 ? 16.202 -3.088 -24.580 1.00 94.31 279 ILE A O 1
ATOM 2254 N N . LEU A 1 280 ? 16.318 -1.342 -23.180 1.00 95.38 280 LEU A N 1
ATOM 2255 C CA . LEU A 1 280 ? 15.855 -2.089 -22.004 1.00 95.38 280 LEU A CA 1
ATOM 2256 C C . LEU A 1 280 ? 14.435 -2.630 -22.194 1.00 95.38 280 LEU A C 1
ATOM 2258 O O . LEU A 1 280 ? 14.170 -3.794 -21.897 1.00 95.38 280 LEU A O 1
ATOM 2262 N N . ARG A 1 281 ? 13.523 -1.793 -22.693 1.00 96.38 281 ARG A N 1
ATOM 2263 C CA . ARG A 1 281 ? 12.144 -2.188 -22.982 1.00 96.38 281 ARG A CA 1
ATOM 2264 C C . ARG A 1 281 ? 12.099 -3.327 -23.998 1.00 96.38 281 ARG A C 1
ATOM 2266 O O . ARG A 1 281 ? 11.414 -4.317 -23.757 1.00 96.38 281 ARG A O 1
ATOM 2273 N N . GLU A 1 282 ? 12.799 -3.188 -25.119 1.00 97.00 282 GLU A N 1
ATOM 2274 C CA . GLU A 1 282 ? 12.826 -4.190 -26.187 1.00 97.00 282 GLU A CA 1
ATOM 2275 C C . GLU A 1 282 ? 13.379 -5.527 -25.688 1.00 97.00 282 GLU A C 1
ATOM 2277 O O . GLU A 1 282 ? 12.746 -6.558 -25.912 1.00 97.00 282 GLU A O 1
ATOM 2282 N N . ALA A 1 283 ? 14.476 -5.507 -24.924 1.00 97.06 283 ALA A N 1
ATOM 2283 C CA . ALA A 1 283 ? 15.069 -6.712 -24.348 1.00 97.06 283 ALA A CA 1
ATOM 2284 C C . ALA A 1 283 ? 14.119 -7.430 -23.373 1.00 97.06 283 ALA A C 1
ATOM 2286 O O . ALA A 1 283 ? 14.006 -8.657 -23.397 1.00 97.06 283 ALA A O 1
ATOM 2287 N N . ILE A 1 284 ? 13.391 -6.681 -22.534 1.00 97.00 284 ILE A N 1
ATOM 2288 C CA . ILE A 1 284 ? 12.380 -7.269 -21.642 1.00 97.00 284 ILE A CA 1
ATOM 2289 C C . ILE A 1 284 ? 11.244 -7.875 -22.468 1.00 97.00 284 ILE A C 1
ATOM 2291 O O . ILE A 1 284 ? 10.857 -9.013 -22.211 1.00 97.00 284 ILE A O 1
ATOM 2295 N N . LEU A 1 285 ? 10.724 -7.150 -23.465 1.00 96.94 285 LEU A N 1
ATOM 2296 C CA . LEU A 1 285 ? 9.645 -7.640 -24.328 1.00 96.94 285 LEU A CA 1
ATOM 2297 C C . LEU A 1 285 ? 10.043 -8.904 -25.088 1.00 96.94 285 LEU A C 1
ATOM 2299 O O . LEU A 1 285 ? 9.224 -9.807 -25.217 1.00 96.94 285 LEU A O 1
ATOM 2303 N N . GLU A 1 286 ? 11.276 -8.982 -25.584 1.00 96.75 286 GLU A N 1
ATOM 2304 C CA . GLU A 1 286 ? 11.797 -10.171 -26.253 1.00 96.75 286 GLU A CA 1
ATOM 2305 C C . GLU A 1 286 ? 11.874 -11.367 -25.300 1.00 96.75 286 GLU A C 1
ATOM 2307 O O . GLU A 1 286 ? 11.417 -12.454 -25.648 1.00 96.75 286 GLU A O 1
ATOM 2312 N N . ALA A 1 287 ? 12.364 -11.161 -24.076 1.00 95.81 287 ALA A N 1
ATOM 2313 C CA . ALA A 1 287 ? 12.492 -12.229 -23.091 1.00 95.81 287 ALA A CA 1
ATOM 2314 C C . ALA A 1 287 ? 11.140 -12.777 -22.604 1.00 95.81 287 ALA A C 1
ATOM 2316 O O . ALA A 1 287 ? 11.043 -13.960 -22.273 1.00 95.81 287 ALA A O 1
ATOM 2317 N N . ILE A 1 288 ? 10.098 -11.942 -22.536 1.00 94.88 288 ILE A N 1
ATOM 2318 C CA . ILE A 1 288 ? 8.775 -12.348 -22.035 1.00 94.88 288 ILE A CA 1
ATOM 2319 C C . ILE A 1 288 ? 7.786 -12.758 -23.131 1.00 94.88 288 ILE A C 1
ATOM 2321 O O . ILE A 1 288 ? 6.639 -13.061 -22.794 1.00 94.88 288 ILE A O 1
ATOM 2325 N N . ARG A 1 289 ? 8.173 -12.756 -24.412 1.00 90.31 289 ARG A N 1
ATOM 2326 C CA . ARG A 1 289 ? 7.358 -13.355 -25.484 1.00 90.31 289 ARG A CA 1
ATOM 2327 C C . ARG A 1 289 ? 7.157 -14.843 -25.197 1.00 90.31 289 ARG A C 1
ATOM 2329 O O . ARG A 1 289 ? 5.968 -15.216 -25.032 1.00 90.31 289 ARG A O 1
#

Sequence (289 aa):
MAQVNINISEEEYYLSKVESCCYDLRNAMIDLSLKFPEISTFERYMLKLKSVNDIVYIMGLLHRCWCFANPRYLFDAMPKDIPDIQLIDILLSKYQPEGVRKGVGVLKEELDRKNNILIMAWYRAYQQNGKVSVAFTTYMDQLYSLACKVCYSKDIRLQNGFVVSDTIETTLPVDKLVKAFYVFSQQFGCCDASEDNRLTFLSIFDLAVCASPRPIEWLDLGSSRGREPSLASIHTVFSTLNVDMTANARRVICKHIIWQKGEIIPEQIKARKTPKQEILREAILEAIR

Secondary structure (DSSP, 8-state):
---------HHHHHHHHHHHHHHHHHHHHH-TTSPPPPHHHHHHHHTT---HHHHHHHHHHHHHHHHHHSGGGGBS---TT--HHHHHHHHHGGG-SSS-----PPBTTTT-TTTHHHHHHHHHHHHH-HHHHHHHHHHHHHHHHHHHHHHHTTTPPB-GGGPBP------S-HHHHHHHHHIIIIIT-SS---HHHHHHHHHTTT--SS--SSPEEP-PBPTTTT-SB-HHHHHHHHHHTT----HHHHHHHHHHEEETTEEPPGGG------HHHHHHHHHHHHHT-

pLDDT: mean 81.64, std 15.29, range [36.19, 97.62]

Radius of gyration: 23.41 Å; chains: 1; bounding box: 51×63×67 Å

Foldseek 3Di:
DDDPPPPDDPQNVLLVQLVVLLVQLQVCLLPVVGDHDDLVSNLVSLLVHDDPVSLLVSLVSQLVLLCSLVVQPQWDDFDDPDDPLVRVVQQCLCVDPDDDNRHPTDGPPPPDVPCSVSSVNSVVVCSVCVVSSVVSNVVSVSNVVSSCVSCVVQVWDADPSSNTDLAFAAPADLQLQLLLLCLCCPVVVQFDSDPLQSLLSCSNHVRHPDHDPAATEGCDADPPPRPHHPLQLVLLSCVLRVTDLGLSSLVSNQSRYAYPVGTDDSVPNDHDDDPVSVVSSVSSNVRND